Protein AF-A0AAD5S6P9-F1 (afdb_monomer_lite)

Structure (mmCIF, N/CA/C/O backbone):
data_AF-A0AAD5S6P9-F1
#
_entry.id   AF-A0AAD5S6P9-F1
#
loop_
_atom_site.group_PDB
_atom_site.id
_atom_site.type_symbol
_atom_site.label_atom_id
_atom_site.label_alt_id
_atom_site.label_comp_id
_atom_site.label_asym_id
_atom_site.label_entity_id
_atom_site.label_seq_id
_atom_site.pdbx_PDB_ins_code
_atom_site.Cartn_x
_atom_site.Cartn_y
_atom_site.Cartn_z
_atom_site.occupancy
_atom_site.B_iso_or_equiv
_atom_site.auth_seq_id
_atom_site.auth_comp_id
_atom_site.auth_asym_id
_atom_site.auth_atom_id
_atom_site.pdbx_PDB_model_num
ATOM 1 N N . THR A 1 1 ? 1.745 -17.287 21.849 1.00 34.69 1 THR A N 1
ATOM 2 C CA . THR A 1 1 ? 1.239 -17.938 20.624 1.00 34.69 1 THR A CA 1
ATOM 3 C C . THR A 1 1 ? -0.026 -17.222 20.197 1.00 34.69 1 THR A C 1
ATOM 5 O O . THR A 1 1 ? -1.126 -17.702 20.434 1.00 34.69 1 THR A O 1
ATOM 8 N N . GLY A 1 2 ? 0.121 -16.003 19.670 1.00 36.69 2 GLY A N 1
ATOM 9 C CA . GLY A 1 2 ? -0.997 -15.310 19.035 1.00 36.69 2 GLY A CA 1
ATOM 10 C C . GLY A 1 2 ? -1.176 -15.960 17.677 1.00 36.69 2 GLY A C 1
ATOM 11 O O . GLY A 1 2 ? -0.247 -15.919 16.883 1.00 36.69 2 GLY A O 1
ATOM 12 N N . GLY A 1 3 ? -2.284 -16.669 17.472 1.00 38.75 3 GLY A N 1
ATOM 13 C CA . GLY A 1 3 ? -2.601 -17.186 16.149 1.00 38.75 3 GLY A CA 1
ATOM 14 C C . GLY A 1 3 ? -2.713 -16.001 15.206 1.00 38.75 3 GLY A C 1
ATOM 15 O O . GLY A 1 3 ? -3.459 -15.069 15.508 1.00 38.75 3 GLY A O 1
ATOM 16 N N . ASP A 1 4 ? -1.945 -16.029 14.120 1.00 49.50 4 ASP A N 1
ATOM 17 C CA . ASP A 1 4 ? -2.077 -15.086 13.021 1.00 49.50 4 ASP A CA 1
ATOM 18 C C . ASP A 1 4 ? -3.512 -15.180 12.513 1.00 49.50 4 ASP A C 1
ATOM 20 O O . ASP A 1 4 ? -3.886 -16.089 11.768 1.00 49.50 4 ASP A O 1
ATOM 24 N N . ILE A 1 5 ? -4.360 -14.267 12.984 1.00 54.09 5 ILE A N 1
ATOM 25 C CA . ILE A 1 5 ? -5.652 -14.021 12.368 1.00 54.09 5 ILE A CA 1
ATOM 26 C C . ILE A 1 5 ? -5.285 -13.432 11.013 1.00 54.09 5 ILE A C 1
ATOM 28 O O . ILE A 1 5 ? -5.048 -12.229 10.903 1.00 54.09 5 ILE A O 1
ATOM 32 N N . MET A 1 6 ? -5.152 -14.299 10.003 1.00 58.47 6 MET A N 1
ATOM 33 C CA . MET A 1 6 ? -5.001 -13.865 8.621 1.00 58.47 6 MET A CA 1
ATOM 34 C C . MET A 1 6 ? -6.097 -12.842 8.360 1.00 58.47 6 MET A C 1
ATOM 36 O O . MET A 1 6 ? -7.280 -13.122 8.574 1.00 58.47 6 MET A O 1
ATOM 40 N N . ASN A 1 7 ? -5.678 -11.645 7.955 1.00 71.25 7 ASN A N 1
ATOM 41 C CA . ASN A 1 7 ? -6.586 -10.557 7.646 1.00 71.25 7 ASN A CA 1
ATOM 42 C C . ASN A 1 7 ? -7.654 -11.084 6.669 1.00 71.25 7 ASN A C 1
ATOM 44 O O . ASN A 1 7 ? -7.321 -11.694 5.651 1.00 71.25 7 ASN A O 1
ATOM 48 N N . LEU A 1 8 ? -8.936 -10.887 6.994 1.00 76.69 8 LEU A N 1
ATOM 49 C CA . LEU A 1 8 ? -10.066 -11.392 6.209 1.00 76.69 8 LEU A CA 1
ATOM 50 C C . LEU A 1 8 ? -9.977 -10.962 4.735 1.00 76.69 8 LEU A C 1
ATOM 52 O O . LEU A 1 8 ? -10.373 -11.719 3.851 1.00 76.69 8 LEU A O 1
ATOM 56 N N . GLN A 1 9 ? -9.406 -9.783 4.472 1.00 79.06 9 GLN A N 1
ATOM 57 C CA . GLN A 1 9 ? -9.125 -9.283 3.124 1.00 79.06 9 GLN A CA 1
ATOM 58 C C . GLN A 1 9 ? -8.153 -10.191 2.365 1.00 79.06 9 GLN A C 1
ATOM 60 O O . GLN A 1 9 ? -8.412 -10.554 1.223 1.00 79.06 9 GLN A O 1
ATOM 65 N N . GLU A 1 10 ? -7.068 -10.618 3.006 1.00 80.81 10 GLU A N 1
ATOM 66 C CA . GLU A 1 10 ? -6.058 -11.482 2.392 1.00 80.81 10 GLU A CA 1
ATOM 67 C C . GLU A 1 10 ? -6.615 -12.893 2.144 1.00 80.81 10 GLU A C 1
ATOM 69 O O . GLU A 1 10 ? -6.374 -13.492 1.096 1.00 80.81 10 GLU A O 1
ATOM 74 N N . VAL A 1 11 ? -7.452 -13.400 3.055 1.00 83.06 11 VAL A N 1
ATOM 75 C CA . VAL A 1 11 ? -8.177 -14.666 2.850 1.00 83.06 11 VAL A CA 1
ATOM 76 C C . VAL A 1 11 ? -9.149 -14.554 1.673 1.00 83.06 11 VAL A C 1
ATOM 78 O O . VAL A 1 11 ? -9.154 -15.414 0.791 1.00 83.06 11 VAL A O 1
ATOM 81 N N . ARG A 1 12 ? -9.950 -13.480 1.624 1.00 83.62 12 ARG A N 1
ATOM 82 C CA . ARG A 1 12 ? -10.876 -13.198 0.517 1.00 83.62 12 ARG A CA 1
ATOM 83 C C . ARG A 1 12 ? -10.126 -13.151 -0.809 1.00 83.62 12 ARG A C 1
ATOM 85 O O . ARG A 1 12 ? -10.548 -13.796 -1.764 1.00 83.62 12 ARG A O 1
ATOM 92 N N . LYS A 1 13 ? -9.015 -12.422 -0.850 1.00 86.06 13 LYS A N 1
ATOM 93 C CA . LYS A 1 13 ? -8.181 -12.243 -2.036 1.00 86.06 13 LYS A CA 1
ATOM 94 C C . LYS A 1 13 ? -7.602 -13.563 -2.542 1.00 86.06 13 LYS A C 1
ATOM 96 O O . LYS A 1 13 ? -7.672 -13.821 -3.736 1.00 86.06 13 LYS A O 1
ATOM 101 N N . ARG A 1 14 ? -7.133 -14.444 -1.655 1.00 84.06 14 ARG A N 1
ATOM 102 C CA . ARG A 1 14 ? -6.620 -15.770 -2.049 1.00 84.06 14 ARG A CA 1
ATOM 103 C C . ARG A 1 14 ? -7.702 -16.720 -2.558 1.00 84.06 14 ARG A C 1
ATOM 105 O O . ARG A 1 14 ? -7.438 -17.518 -3.447 1.00 84.06 14 ARG A O 1
ATOM 112 N N . ILE A 1 15 ? -8.910 -16.664 -1.993 1.00 85.38 15 ILE A N 1
ATOM 113 C CA . ILE A 1 15 ? -9.994 -17.596 -2.353 1.00 85.38 15 ILE A CA 1
ATOM 114 C C . ILE A 1 15 ? -10.766 -17.119 -3.589 1.00 85.38 15 ILE A C 1
ATOM 116 O O . ILE A 1 15 ? -11.123 -17.926 -4.445 1.00 85.38 15 ILE A O 1
ATOM 120 N N . LEU A 1 16 ? -11.066 -15.822 -3.671 1.00 87.31 16 LEU A N 1
ATOM 121 C CA . LEU A 1 16 ? -11.962 -15.246 -4.683 1.00 87.31 16 LEU A CA 1
ATOM 122 C C . LEU A 1 16 ? -11.232 -14.389 -5.729 1.00 87.31 16 LEU A C 1
ATOM 124 O O . LEU A 1 16 ? -11.822 -14.031 -6.756 1.00 87.31 16 LEU A O 1
ATOM 128 N N . GLY A 1 17 ? -9.966 -14.053 -5.479 1.00 89.94 17 GLY A N 1
ATOM 129 C CA . GLY A 1 17 ? -9.230 -13.065 -6.256 1.00 89.94 17 GLY A CA 1
ATOM 130 C C . GLY A 1 17 ? -9.771 -11.648 -6.063 1.00 89.94 17 GLY A C 1
ATOM 131 O O . GLY A 1 17 ? -10.785 -11.411 -5.401 1.00 89.94 17 GLY A O 1
ATOM 132 N N . VAL A 1 18 ? -9.104 -10.695 -6.706 1.00 93.50 18 VAL A N 1
ATOM 133 C CA . VAL A 1 18 ? -9.624 -9.333 -6.900 1.00 93.50 18 VAL A CA 1
ATOM 134 C C . VAL A 1 18 ? -10.376 -9.273 -8.227 1.00 93.50 18 VAL A C 1
ATOM 136 O O . VAL A 1 18 ? -9.916 -9.842 -9.224 1.00 93.50 18 VAL A O 1
ATOM 139 N N . ALA A 1 19 ? -11.557 -8.657 -8.254 1.00 94.25 19 ALA A N 1
ATOM 140 C CA . ALA A 1 19 ? -12.365 -8.577 -9.467 1.00 94.25 19 ALA A CA 1
ATOM 141 C C . ALA A 1 19 ? -11.825 -7.522 -10.447 1.00 94.25 19 ALA A C 1
ATOM 143 O O . ALA A 1 19 ? -11.237 -6.521 -10.049 1.00 94.25 19 ALA A O 1
ATOM 144 N N . VAL A 1 20 ? -12.063 -7.726 -11.746 1.00 96.12 20 VAL A N 1
ATOM 145 C CA . VAL A 1 20 ? -11.811 -6.687 -12.759 1.00 96.12 20 VAL A CA 1
ATOM 146 C C . VAL A 1 20 ? -12.775 -5.517 -12.522 1.00 96.12 20 VAL A C 1
ATOM 148 O O . VAL A 1 20 ? -13.963 -5.738 -12.289 1.00 96.12 20 VAL A O 1
ATOM 151 N N . GLY A 1 21 ? -12.258 -4.292 -12.565 1.00 95.88 21 GLY A N 1
ATOM 152 C CA . GLY A 1 21 ? -12.936 -3.047 -12.200 1.00 95.88 21 GLY A CA 1
ATOM 153 C C . GLY A 1 21 ? -12.859 -2.700 -10.707 1.00 95.88 21 GLY A C 1
ATOM 154 O O . GLY A 1 21 ? -13.336 -1.642 -10.296 1.00 95.88 21 GLY A O 1
ATOM 155 N N . GLU A 1 22 ? -12.289 -3.570 -9.866 1.00 94.50 22 GLU A N 1
ATOM 156 C CA . GLU A 1 22 ? -12.142 -3.297 -8.434 1.00 94.50 22 GLU A CA 1
ATOM 157 C C . GLU A 1 22 ? -10.985 -2.315 -8.191 1.00 94.50 22 GLU A C 1
ATOM 159 O O . GLU A 1 22 ? -9.902 -2.433 -8.773 1.00 94.50 22 GLU A O 1
ATOM 164 N N . LYS A 1 23 ? -11.230 -1.333 -7.317 1.00 93.88 23 LYS A N 1
ATOM 165 C CA . LYS A 1 23 ? -10.220 -0.365 -6.881 1.00 93.88 23 LYS A CA 1
ATOM 166 C C . LYS A 1 23 ? -9.355 -0.982 -5.791 1.00 93.88 23 LYS A C 1
ATOM 168 O O . LYS A 1 23 ? -9.875 -1.513 -4.810 1.00 93.88 23 LYS A O 1
ATOM 173 N N . VAL A 1 24 ? -8.047 -0.854 -5.943 1.00 94.88 24 VAL A N 1
ATOM 174 C CA . VAL A 1 24 ? -7.042 -1.408 -5.034 1.00 94.88 24 VAL A CA 1
ATOM 175 C C . VAL A 1 24 ? -5.918 -0.413 -4.786 1.00 94.88 24 VAL A C 1
ATOM 177 O O . VAL A 1 24 ? -5.829 0.625 -5.446 1.00 94.88 24 VAL A O 1
ATOM 180 N N . LEU A 1 25 ? -5.038 -0.755 -3.851 1.00 95.25 25 LEU A N 1
ATOM 181 C CA . LEU A 1 25 ? -3.691 -0.210 -3.817 1.00 95.25 25 LEU A CA 1
ATOM 182 C C . LEU A 1 25 ? -2.739 -1.205 -4.469 1.00 95.25 25 LEU A C 1
ATOM 184 O O . LEU A 1 25 ? -2.744 -2.380 -4.111 1.00 95.25 25 LEU A O 1
ATOM 188 N N . ALA A 1 26 ? -1.916 -0.740 -5.399 1.00 95.81 26 ALA A N 1
ATOM 189 C CA . ALA A 1 26 ? -0.883 -1.552 -6.028 1.00 95.81 26 ALA A CA 1
ATOM 190 C C . ALA A 1 26 ? 0.502 -0.973 -5.730 1.00 95.81 26 ALA A C 1
ATOM 192 O O . ALA A 1 26 ? 0.680 0.248 -5.712 1.00 95.81 26 ALA A O 1
ATOM 193 N N . LYS A 1 27 ? 1.476 -1.851 -5.481 1.00 95.62 27 LYS A N 1
ATOM 194 C CA . LYS A 1 27 ? 2.865 -1.463 -5.243 1.00 95.62 27 LYS A CA 1
ATOM 195 C C . LYS A 1 27 ? 3.514 -1.046 -6.554 1.00 95.62 27 LYS A C 1
ATOM 197 O O . LYS A 1 27 ? 3.505 -1.792 -7.533 1.00 95.62 27 LYS A O 1
ATOM 202 N N . TRP A 1 28 ? 4.114 0.133 -6.562 1.00 92.88 28 TRP A N 1
ATOM 203 C CA . TRP A 1 28 ? 4.860 0.624 -7.704 1.00 92.88 28 TRP A CA 1
ATOM 204 C C . TRP A 1 28 ? 6.245 -0.035 -7.763 1.00 92.88 28 TRP A C 1
ATOM 206 O O . TRP A 1 28 ? 6.965 -0.062 -6.758 1.00 92.88 28 TRP A O 1
ATOM 216 N N . PRO A 1 29 ? 6.663 -0.560 -8.928 1.00 89.38 29 PRO A N 1
ATOM 217 C CA . PRO A 1 29 ? 7.851 -1.407 -9.027 1.00 89.38 29 PRO A CA 1
ATOM 218 C C . PRO A 1 29 ? 9.168 -0.670 -8.745 1.00 89.38 29 PRO A C 1
ATOM 220 O O . PRO A 1 29 ? 10.146 -1.299 -8.346 1.00 89.38 29 PRO A O 1
ATOM 223 N N . VAL A 1 30 ? 9.211 0.651 -8.952 1.00 87.94 30 VAL A N 1
ATOM 224 C CA . VAL A 1 30 ? 10.457 1.436 -8.879 1.00 87.94 30 VAL A CA 1
ATOM 225 C C . VAL A 1 30 ? 10.814 1.852 -7.449 1.00 87.94 30 VAL A C 1
ATOM 227 O O . VAL A 1 30 ? 11.988 1.864 -7.090 1.00 87.94 30 VAL A O 1
ATOM 230 N N . ASN A 1 31 ? 9.824 2.208 -6.630 1.00 88.06 31 ASN A N 1
ATOM 231 C CA . ASN A 1 31 ? 10.037 2.810 -5.306 1.00 88.06 31 ASN A CA 1
ATOM 232 C C . ASN A 1 31 ? 9.378 2.026 -4.159 1.00 88.06 31 ASN A C 1
ATOM 234 O O . ASN A 1 31 ? 9.491 2.439 -3.008 1.00 88.06 31 ASN A O 1
ATOM 238 N N . ALA A 1 32 ? 8.699 0.914 -4.462 1.00 92.75 32 ALA A N 1
ATOM 239 C CA . ALA A 1 32 ? 7.946 0.109 -3.502 1.00 92.75 32 ALA A CA 1
ATOM 240 C C . ALA A 1 32 ? 6.843 0.880 -2.738 1.00 92.75 32 ALA A C 1
ATOM 242 O O . ALA A 1 32 ? 6.372 0.417 -1.702 1.00 92.75 32 ALA A O 1
ATOM 243 N N . VAL A 1 33 ? 6.401 2.034 -3.252 1.00 93.19 33 VAL A N 1
ATOM 244 C CA . VAL A 1 33 ? 5.292 2.826 -2.696 1.00 93.19 33 VAL A CA 1
ATOM 245 C C . VAL A 1 33 ? 3.968 2.304 -3.247 1.00 93.19 33 VAL A C 1
ATOM 247 O O . VAL A 1 33 ? 3.897 1.873 -4.397 1.00 93.19 33 VAL A O 1
ATOM 250 N N . TYR A 1 34 ? 2.908 2.343 -2.442 1.00 95.38 34 TYR A N 1
ATOM 251 C CA . TYR A 1 34 ? 1.572 1.954 -2.882 1.00 95.38 34 TYR A CA 1
ATOM 252 C C . TYR A 1 34 ? 0.810 3.148 -3.458 1.00 95.38 34 TYR A C 1
ATOM 254 O O . TYR A 1 34 ? 0.868 4.250 -2.917 1.00 95.38 34 TYR A O 1
ATOM 262 N N . TYR A 1 35 ? 0.061 2.914 -4.531 1.00 93.81 35 TYR A N 1
ATOM 263 C CA . TYR A 1 35 ? -0.767 3.925 -5.191 1.00 93.81 35 TYR A CA 1
ATOM 264 C C . TYR A 1 35 ? -2.134 3.353 -5.535 1.00 93.81 35 TYR A C 1
ATOM 266 O O . TYR A 1 35 ? -2.291 2.136 -5.679 1.00 93.81 35 TYR A O 1
ATOM 274 N N . ARG A 1 36 ? -3.126 4.231 -5.713 1.00 93.81 36 ARG A N 1
ATOM 275 C CA . ARG A 1 36 ? -4.450 3.808 -6.175 1.00 93.81 36 ARG A CA 1
ATOM 276 C C . ARG A 1 36 ? -4.367 3.262 -7.596 1.00 93.81 36 ARG A C 1
ATOM 278 O O . ARG A 1 36 ? -3.805 3.893 -8.494 1.00 93.81 36 ARG A O 1
ATOM 285 N N . ALA A 1 37 ? -4.992 2.112 -7.798 1.00 94.69 37 ALA A N 1
ATOM 286 C CA . ALA A 1 37 ? -5.094 1.478 -9.096 1.00 94.69 37 ALA A CA 1
ATOM 287 C C . ALA A 1 37 ? -6.451 0.788 -9.273 1.00 94.69 37 ALA A C 1
ATOM 289 O O . ALA A 1 37 ? -7.172 0.511 -8.311 1.00 94.69 37 ALA A O 1
ATOM 290 N N . GLU A 1 38 ? -6.789 0.504 -10.522 1.00 95.31 38 GLU A N 1
ATOM 291 C CA . GLU A 1 38 ? -7.939 -0.303 -10.912 1.00 95.31 38 GLU A CA 1
ATOM 292 C C . GLU A 1 38 ? -7.450 -1.597 -11.560 1.00 95.31 38 GLU A C 1
ATOM 294 O O . GLU A 1 38 ? -6.581 -1.577 -12.435 1.00 95.31 38 GLU A O 1
ATOM 299 N N . VAL A 1 39 ? -7.997 -2.737 -11.139 1.00 96.75 39 VAL A N 1
ATOM 300 C CA . VAL A 1 39 ? -7.692 -4.022 -11.776 1.00 96.75 39 VAL A CA 1
ATOM 301 C C . VAL A 1 39 ? -8.373 -4.076 -13.138 1.00 96.75 39 VAL A C 1
ATOM 303 O O . VAL A 1 39 ? -9.595 -4.073 -13.215 1.00 96.75 39 VAL A O 1
ATOM 306 N N . ILE A 1 40 ? -7.606 -4.191 -14.218 1.00 97.50 40 ILE A N 1
ATOM 307 C CA . ILE A 1 40 ? -8.149 -4.295 -15.582 1.00 97.50 40 ILE A CA 1
ATOM 308 C C . ILE A 1 40 ? -8.071 -5.716 -16.152 1.00 97.50 40 ILE A C 1
ATOM 310 O O . ILE A 1 40 ? -8.775 -6.049 -17.103 1.00 97.50 40 ILE A O 1
ATOM 314 N N . GLY A 1 41 ? -7.246 -6.574 -15.553 1.00 96.50 41 GLY A N 1
ATOM 315 C CA . GLY A 1 41 ? -7.072 -7.964 -15.957 1.00 96.50 41 GLY A CA 1
ATOM 316 C C . GLY A 1 41 ? -6.493 -8.807 -14.827 1.00 96.50 41 GLY A C 1
ATOM 317 O O . GLY A 1 41 ? -5.914 -8.284 -13.876 1.00 96.50 41 GLY A O 1
ATOM 318 N N . ARG A 1 42 ? -6.659 -10.129 -14.912 1.00 96.19 42 ARG A N 1
ATOM 319 C CA . ARG A 1 42 ? -6.099 -11.079 -13.940 1.00 96.19 42 ARG A CA 1
ATOM 320 C C . ARG A 1 42 ? -5.828 -12.435 -14.571 1.00 96.19 42 ARG A C 1
ATOM 322 O O . ARG A 1 42 ? -6.535 -12.840 -15.497 1.00 96.19 42 ARG A O 1
ATOM 329 N N . SER A 1 43 ? -4.829 -13.136 -14.050 1.00 94.25 43 SER A N 1
ATOM 330 C CA . SER A 1 43 ? -4.562 -14.528 -14.397 1.00 94.25 43 SER A CA 1
ATOM 331 C C . SER A 1 43 ? -5.642 -15.460 -13.831 1.00 94.25 43 SER A C 1
ATOM 333 O O . SER A 1 43 ? -6.372 -15.114 -12.900 1.00 94.25 43 SER A O 1
ATOM 335 N N . ALA A 1 44 ? -5.763 -16.658 -14.409 1.00 91.06 44 ALA A N 1
ATOM 336 C CA . ALA A 1 44 ? -6.760 -17.649 -13.993 1.00 91.06 44 ALA A CA 1
ATOM 337 C C . ALA A 1 44 ? -6.498 -18.227 -12.589 1.00 91.06 44 ALA A C 1
ATOM 339 O O . ALA A 1 44 ? -7.431 -18.680 -11.935 1.00 91.06 44 ALA A O 1
ATOM 340 N N . ASP A 1 45 ? -5.240 -18.207 -12.148 1.00 91.50 45 ASP A N 1
ATOM 341 C CA . ASP A 1 45 ? -4.775 -18.661 -10.833 1.00 91.50 45 ASP A CA 1
ATOM 342 C C . ASP A 1 45 ? -4.748 -17.545 -9.774 1.00 91.50 45 ASP A C 1
ATOM 344 O O . ASP A 1 45 ? -4.414 -17.813 -8.628 1.00 91.50 45 ASP A O 1
ATOM 348 N N . PHE A 1 46 ? -5.110 -16.309 -10.140 1.00 92.31 46 PHE A N 1
ATOM 349 C CA . PHE A 1 46 ? -5.115 -15.133 -9.259 1.00 92.31 46 PHE A CA 1
ATOM 350 C C . PHE A 1 46 ? -3.747 -14.727 -8.685 1.00 92.31 46 PHE A C 1
ATOM 352 O O . PHE A 1 46 ? -3.696 -13.906 -7.769 1.00 92.31 46 PHE A O 1
ATOM 359 N N . GLU A 1 47 ? -2.649 -15.233 -9.248 1.00 92.94 47 GLU A N 1
ATOM 360 C CA . GLU A 1 47 ? -1.281 -14.892 -8.833 1.00 92.94 47 GLU A CA 1
ATOM 361 C C . GLU A 1 47 ? -0.766 -13.597 -9.476 1.00 92.94 47 GLU A C 1
ATOM 363 O O . GLU A 1 47 ? 0.145 -12.948 -8.952 1.00 92.94 47 GLU A O 1
ATOM 368 N N . ARG A 1 48 ? -1.336 -13.195 -10.621 1.00 95.56 48 ARG A N 1
ATOM 369 C CA . ARG A 1 48 ? -0.927 -11.994 -11.359 1.00 95.56 48 ARG A CA 1
ATOM 370 C C . ARG A 1 48 ? -2.125 -11.165 -11.781 1.00 95.56 48 ARG A C 1
ATOM 372 O O . ARG A 1 48 ? -3.160 -11.684 -12.201 1.00 95.56 48 ARG A O 1
ATOM 379 N N . TYR A 1 49 ? -1.941 -9.858 -11.720 1.00 96.94 49 TYR A N 1
ATOM 380 C CA . TYR A 1 49 ? -2.960 -8.880 -12.049 1.00 96.94 49 TYR A CA 1
ATOM 381 C C . TYR A 1 49 ? -2.379 -7.841 -12.984 1.00 96.94 49 TYR A C 1
ATOM 383 O O . TYR A 1 49 ? -1.231 -7.438 -12.833 1.00 96.94 49 TYR A O 1
ATOM 391 N N . GLN A 1 50 ? -3.204 -7.389 -13.914 1.00 97.31 50 GLN A N 1
ATOM 392 C CA . GLN A 1 50 ? -2.916 -6.221 -14.715 1.00 97.31 50 GLN A CA 1
ATOM 393 C C . GLN A 1 50 ? -3.699 -5.056 -14.115 1.00 97.31 50 GLN A C 1
ATOM 395 O O . GLN A 1 50 ? -4.930 -5.109 -14.024 1.00 97.31 50 GLN A O 1
ATOM 400 N N . VAL A 1 51 ? -2.991 -4.021 -13.679 1.00 96.38 51 VAL A N 1
ATOM 401 C CA . VAL A 1 51 ? -3.571 -2.858 -13.008 1.00 96.38 51 VAL A CA 1
ATOM 402 C C . VAL A 1 51 ? -3.296 -1.591 -13.797 1.00 96.38 51 VAL A C 1
ATOM 404 O O . VAL A 1 51 ? -2.243 -1.441 -14.415 1.00 96.38 51 VAL A O 1
ATOM 407 N N . LYS A 1 52 ? -4.249 -0.666 -13.765 1.00 95.38 52 LYS A N 1
ATOM 408 C CA . LYS A 1 52 ? -4.082 0.688 -14.277 1.00 95.38 52 LYS A CA 1
ATOM 409 C C . LYS A 1 52 ? -4.009 1.648 -13.099 1.00 95.38 52 LYS A C 1
ATOM 411 O O . LYS A 1 52 ? -4.973 1.771 -12.344 1.00 95.38 52 LYS A O 1
ATOM 416 N N . PHE A 1 53 ? -2.866 2.297 -12.932 1.00 92.06 53 PHE A N 1
ATOM 417 C CA . PHE A 1 53 ? -2.697 3.341 -11.928 1.00 92.06 53 PHE A CA 1
ATOM 418 C C . PHE A 1 53 ? -3.442 4.605 -12.361 1.00 92.06 53 PHE A C 1
ATOM 420 O O . PHE A 1 53 ? -3.636 4.841 -13.550 1.00 92.06 53 PHE A O 1
ATOM 427 N N . VAL A 1 54 ? -3.878 5.422 -11.401 1.00 85.75 54 VAL A N 1
ATOM 428 C CA . VAL A 1 54 ? -4.602 6.675 -11.705 1.00 85.75 54 VAL A CA 1
ATOM 429 C C . VAL A 1 54 ? -3.745 7.637 -12.536 1.00 85.75 54 VAL A C 1
ATOM 431 O O . VAL A 1 54 ? -4.274 8.381 -13.357 1.00 85.75 54 VAL A O 1
ATOM 434 N N . THR A 1 55 ? -2.433 7.589 -12.329 1.00 78.69 55 THR A N 1
ATOM 435 C CA . THR A 1 55 ? -1.453 8.530 -12.876 1.00 78.69 55 THR A CA 1
ATOM 436 C C . THR A 1 55 ? -0.931 8.129 -14.252 1.00 78.69 55 THR A C 1
ATOM 438 O O . THR A 1 55 ? -0.402 8.959 -14.982 1.00 78.69 55 THR A O 1
ATOM 441 N N . GLU A 1 56 ? -1.104 6.861 -14.623 1.00 79.94 56 GLU A N 1
ATOM 442 C CA . GLU A 1 56 ? -0.406 6.242 -15.743 1.00 79.94 56 GLU A CA 1
ATOM 443 C C . GLU A 1 56 ? -1.386 5.684 -16.766 1.00 79.94 56 GLU A C 1
ATOM 445 O O . GLU A 1 56 ? -2.386 5.029 -16.450 1.00 79.94 56 GLU A O 1
ATOM 450 N N . GLU A 1 57 ? -1.096 5.943 -18.038 1.00 81.00 57 GLU A N 1
ATOM 451 C CA . GLU A 1 57 ? -1.950 5.472 -19.125 1.00 81.00 57 GLU A CA 1
ATOM 452 C C . GLU A 1 57 ? -1.758 3.978 -19.382 1.00 81.00 57 GLU A C 1
ATOM 454 O O . GLU A 1 57 ? -2.728 3.267 -19.674 1.00 81.00 57 GLU A O 1
ATOM 459 N N . ALA A 1 58 ? -0.512 3.510 -19.269 1.00 91.06 58 ALA A N 1
ATOM 460 C CA . ALA A 1 58 ? -0.143 2.139 -19.560 1.00 91.06 58 ALA A CA 1
ATOM 461 C C . ALA A 1 58 ? -0.421 1.231 -18.353 1.00 91.06 58 ALA A C 1
ATOM 463 O O . ALA A 1 58 ? -0.010 1.533 -17.231 1.00 91.06 58 ALA A O 1
ATOM 464 N N . PRO A 1 59 ? -1.090 0.090 -18.562 1.00 93.75 59 PRO A N 1
ATOM 465 C CA . PRO A 1 59 ? -1.274 -0.865 -17.492 1.00 93.75 59 PRO A CA 1
ATOM 466 C C . PRO A 1 59 ? 0.020 -1.608 -17.162 1.00 93.75 59 PRO A C 1
ATOM 468 O O . PRO A 1 59 ? 0.852 -1.865 -18.033 1.00 93.75 59 PRO A O 1
ATOM 471 N N . LEU A 1 60 ? 0.140 -2.013 -15.902 1.00 95.50 60 LEU A N 1
ATOM 472 C CA . LEU A 1 60 ? 1.285 -2.742 -15.374 1.00 95.50 60 LEU A CA 1
ATOM 473 C C . LEU A 1 60 ? 0.858 -4.097 -14.825 1.00 95.50 60 LEU A C 1
ATOM 475 O O . LEU A 1 60 ? -0.199 -4.233 -14.208 1.00 95.50 60 LEU A O 1
ATOM 479 N N . ASP A 1 61 ? 1.720 -5.089 -15.022 1.00 96.19 61 ASP A N 1
ATOM 480 C CA . ASP A 1 61 ? 1.560 -6.404 -14.417 1.00 96.19 61 ASP A CA 1
ATOM 481 C C . ASP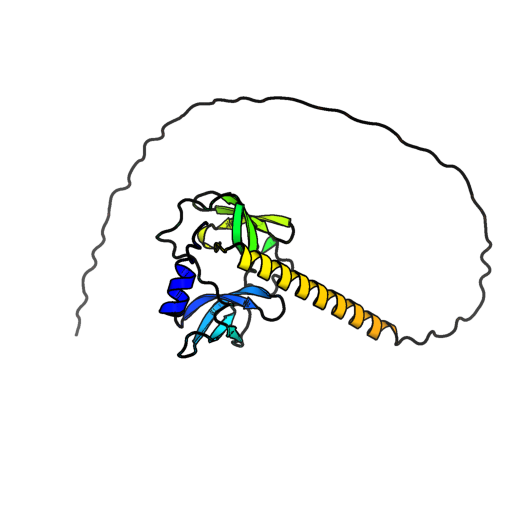 A 1 61 ? 2.181 -6.407 -13.019 1.00 96.19 61 ASP A C 1
ATOM 483 O O . ASP A 1 61 ? 3.381 -6.182 -12.853 1.00 96.19 61 ASP A O 1
ATOM 487 N N . VAL A 1 62 ? 1.367 -6.712 -12.015 1.00 96.12 62 VAL A N 1
ATOM 488 C CA . VAL A 1 62 ? 1.762 -6.791 -10.607 1.00 96.12 62 VAL A CA 1
ATOM 489 C C . VAL A 1 62 ? 1.426 -8.164 -10.034 1.00 96.12 62 VAL A C 1
ATOM 491 O O . VAL A 1 62 ? 0.548 -8.882 -10.528 1.00 96.12 62 VAL A O 1
ATOM 494 N N . SER A 1 63 ? 2.164 -8.566 -9.002 1.00 95.31 63 SER A N 1
ATOM 495 C CA . SER A 1 63 ? 1.907 -9.831 -8.319 1.00 95.31 63 SER A CA 1
ATOM 496 C C . SER A 1 63 ? 0.715 -9.711 -7.374 1.00 95.31 63 SER A C 1
ATOM 498 O O . SER A 1 63 ? 0.364 -8.622 -6.917 1.00 95.31 63 SER A O 1
ATOM 500 N N . HIS A 1 64 ? 0.125 -10.850 -7.019 1.00 93.19 64 HIS A N 1
ATOM 501 C CA . HIS A 1 64 ? -0.842 -10.929 -5.933 1.00 93.19 64 HIS A CA 1
ATOM 502 C C . HIS A 1 64 ? -0.310 -10.263 -4.656 1.00 93.19 64 HIS A C 1
ATOM 504 O O . HIS A 1 64 ? -1.036 -9.501 -4.029 1.00 93.19 64 HIS A O 1
ATOM 510 N N . ALA A 1 65 ? 0.947 -10.498 -4.268 1.00 92.50 65 ALA A N 1
ATOM 511 C CA . ALA A 1 65 ? 1.524 -9.941 -3.040 1.00 92.50 65 ALA A CA 1
ATOM 512 C C . ALA A 1 65 ? 1.620 -8.402 -3.043 1.00 92.50 65 ALA A C 1
ATOM 514 O O . ALA A 1 65 ? 1.619 -7.791 -1.980 1.00 92.50 65 ALA A O 1
ATOM 515 N N . ASP A 1 66 ? 1.640 -7.787 -4.225 1.00 95.56 66 ASP A N 1
ATOM 516 C CA . ASP A 1 66 ? 1.797 -6.344 -4.415 1.00 95.56 66 ASP A CA 1
ATOM 517 C C . ASP A 1 66 ? 0.458 -5.596 -4.531 1.00 95.56 66 ASP A C 1
ATOM 519 O O . ASP A 1 66 ? 0.437 -4.414 -4.874 1.00 95.56 66 ASP A O 1
ATOM 523 N N . ILE A 1 67 ? -0.666 -6.266 -4.261 1.00 94.88 67 ILE A N 1
ATOM 524 C CA . ILE A 1 67 ? -2.004 -5.665 -4.249 1.00 94.88 67 ILE A CA 1
ATOM 525 C C . ILE A 1 67 ? -2.587 -5.687 -2.839 1.00 94.88 67 ILE A C 1
ATOM 527 O O . ILE A 1 67 ? -2.668 -6.740 -2.209 1.00 94.88 67 ILE A O 1
ATOM 531 N N . LEU A 1 68 ? -3.098 -4.549 -2.378 1.00 94.06 68 LEU A N 1
ATOM 532 C CA . LEU A 1 68 ? -3.868 -4.431 -1.143 1.00 94.06 68 LEU A CA 1
ATOM 533 C C . LEU A 1 68 ? -5.301 -3.993 -1.457 1.00 94.06 68 LEU A C 1
ATOM 535 O O . LEU A 1 68 ? -5.545 -3.134 -2.304 1.00 94.06 68 LEU A O 1
ATOM 539 N N . MET A 1 69 ? -6.259 -4.596 -0.759 1.00 91.69 69 MET A N 1
ATOM 540 C CA . MET A 1 69 ? -7.680 -4.287 -0.902 1.00 91.69 69 MET A CA 1
ATOM 541 C C . MET A 1 69 ? -8.107 -3.279 0.163 1.00 91.69 69 MET A C 1
ATOM 543 O O . MET A 1 69 ? -7.709 -3.397 1.322 1.00 91.69 69 MET A O 1
ATOM 547 N N . PHE A 1 70 ? -8.948 -2.315 -0.213 1.00 87.00 70 PHE A N 1
ATOM 548 C CA . PHE A 1 70 ? -9.519 -1.378 0.752 1.00 87.00 70 PHE A CA 1
ATOM 549 C C . PHE A 1 70 ? -10.442 -2.097 1.754 1.00 87.00 70 PHE A C 1
ATOM 551 O O . PHE A 1 70 ? -11.148 -3.045 1.378 1.00 87.00 70 PHE A O 1
ATOM 558 N N . PRO A 1 71 ? -10.481 -1.647 3.022 1.00 80.25 71 PRO A N 1
ATOM 559 C CA . PRO A 1 71 ? -11.417 -2.177 4.001 1.00 80.25 71 PRO A CA 1
ATOM 560 C C . PRO A 1 71 ? -12.856 -1.938 3.526 1.00 80.25 71 PRO A C 1
ATOM 562 O O . PRO A 1 71 ? -13.213 -0.850 3.073 1.00 80.25 71 PRO A O 1
ATOM 565 N N . GLN A 1 72 ? -13.704 -2.967 3.602 1.00 71.56 72 GLN A N 1
ATOM 566 C CA . GLN A 1 72 ? -15.125 -2.799 3.307 1.00 71.56 72 GLN A CA 1
ATOM 567 C C . GLN A 1 72 ? -15.771 -2.072 4.491 1.00 71.56 72 GLN A C 1
ATOM 569 O O . GLN A 1 72 ? -15.785 -2.592 5.605 1.00 71.56 72 GLN A O 1
ATOM 574 N N . LEU A 1 73 ? -16.284 -0.863 4.236 1.00 60.47 73 LEU A N 1
ATOM 575 C CA . LEU A 1 73 ? -16.720 0.111 5.247 1.00 60.47 73 LEU A CA 1
ATOM 576 C C . LEU A 1 73 ? -17.753 -0.404 6.271 1.00 60.47 73 LEU A C 1
ATOM 578 O O . LEU A 1 73 ? -17.969 0.234 7.297 1.00 60.47 73 LEU A O 1
ATOM 582 N N . GLU A 1 74 ? -18.416 -1.528 6.012 1.00 58.44 74 GLU A N 1
ATOM 583 C CA . GLU A 1 74 ? -19.606 -1.940 6.758 1.00 58.44 74 GLU A CA 1
ATOM 584 C C . GLU A 1 74 ? -19.322 -2.750 8.036 1.00 58.44 74 GLU A C 1
ATOM 586 O O . GLU A 1 74 ? -20.256 -2.972 8.805 1.00 58.44 74 GLU A O 1
ATOM 591 N N . MET A 1 75 ? -18.077 -3.175 8.314 1.00 52.03 75 MET A N 1
ATOM 592 C CA . MET A 1 75 ? -17.821 -4.115 9.427 1.00 52.03 75 MET A CA 1
ATOM 593 C C . MET A 1 75 ? -16.717 -3.752 10.438 1.00 52.03 75 MET A C 1
ATOM 595 O O . MET A 1 75 ? -16.620 -4.444 11.450 1.00 52.03 75 MET A O 1
ATOM 599 N N . GLU A 1 76 ? -15.898 -2.709 10.236 1.00 56.66 76 GLU A N 1
ATOM 600 C CA . GLU A 1 76 ? -14.609 -2.610 10.964 1.00 56.66 76 GLU A CA 1
ATOM 601 C C . GLU A 1 76 ? -14.338 -1.329 11.774 1.00 56.66 76 GLU A C 1
ATOM 603 O O . GLU A 1 76 ? -13.316 -1.260 12.458 1.00 56.66 76 GLU A O 1
ATOM 608 N N . PHE A 1 77 ? -15.224 -0.328 11.801 1.00 60.50 77 PHE A N 1
ATOM 609 C CA . PHE A 1 77 ? -14.926 0.921 12.524 1.00 60.50 77 PHE A CA 1
ATOM 610 C C . PHE A 1 77 ? -15.275 0.865 14.016 1.00 60.50 77 PHE A C 1
ATOM 612 O O . PHE A 1 77 ? -16.018 1.694 14.531 1.00 60.50 77 PHE A O 1
ATOM 619 N N . SER A 1 78 ? -14.673 -0.070 14.752 1.00 68.12 78 SER A N 1
ATOM 620 C CA . SER A 1 78 ? -14.552 0.053 16.213 1.00 68.12 78 SER A CA 1
ATOM 621 C C . SER A 1 78 ? -13.424 1.018 16.633 1.00 68.12 78 SER A C 1
ATOM 623 O O . SER A 1 78 ? -12.957 0.955 17.766 1.00 68.12 78 SER A O 1
ATOM 625 N N . GLY A 1 79 ? -12.960 1.887 15.726 1.00 76.00 79 GLY A N 1
ATOM 626 C CA . GLY A 1 79 ? -11.708 2.632 15.860 1.00 76.00 79 GLY A CA 1
ATOM 627 C C . GLY A 1 79 ? -10.483 1.736 15.636 1.00 76.00 79 GLY A C 1
ATOM 628 O O . GLY A 1 79 ? -10.484 0.545 15.958 1.00 76.00 79 GLY A O 1
ATOM 629 N N . MET A 1 80 ? -9.418 2.296 15.056 1.00 88.38 80 MET A N 1
ATOM 630 C CA . MET A 1 80 ? -8.157 1.563 14.904 1.00 88.38 80 MET A CA 1
ATOM 631 C C . MET A 1 80 ? -7.425 1.447 16.242 1.00 88.38 80 MET A C 1
ATOM 633 O O . MET A 1 80 ? -7.345 2.437 16.967 1.00 88.38 80 MET A O 1
ATOM 637 N N . PRO A 1 81 ? -6.844 0.288 16.593 1.00 91.25 81 PRO A N 1
ATOM 638 C CA . PRO A 1 81 ? -6.095 0.186 17.834 1.00 91.25 81 PRO A CA 1
ATOM 639 C C . PRO A 1 81 ? -4.856 1.085 17.798 1.00 91.25 81 PRO A C 1
ATOM 641 O O . PRO A 1 81 ? -4.168 1.184 16.781 1.00 91.25 81 PRO A O 1
ATOM 644 N N . GLN A 1 82 ? -4.549 1.716 18.930 1.00 93.56 82 GLN A N 1
ATOM 645 C CA . GLN A 1 82 ? -3.304 2.460 19.082 1.00 93.56 82 GLN A CA 1
ATOM 646 C C . GLN A 1 82 ? -2.106 1.527 18.855 1.00 93.56 82 GLN A C 1
ATOM 648 O O . GLN A 1 82 ? -2.136 0.355 19.236 1.00 93.56 82 GLN A O 1
ATOM 653 N N . ASN A 1 83 ? -1.049 2.052 18.241 1.00 95.38 83 ASN A N 1
ATOM 654 C CA . ASN A 1 83 ? 0.151 1.335 17.812 1.00 95.38 83 ASN A CA 1
ATOM 655 C C . ASN A 1 83 ? -0.069 0.296 16.703 1.00 95.38 83 ASN A C 1
ATOM 657 O O . ASN A 1 83 ? 0.873 -0.431 16.379 1.00 95.38 83 ASN A O 1
ATOM 661 N N . ALA A 1 84 ? -1.264 0.220 16.104 1.00 94.06 84 ALA A N 1
ATOM 662 C CA . ALA A 1 84 ? -1.485 -0.606 14.925 1.00 94.06 84 ALA A CA 1
ATOM 663 C C . ALA A 1 84 ? -0.572 -0.167 13.776 1.00 94.06 84 ALA A C 1
ATOM 665 O O . ALA A 1 84 ? -0.364 1.026 13.555 1.00 94.06 84 ALA A O 1
ATOM 666 N N . LEU A 1 85 ? -0.056 -1.148 13.043 1.00 95.44 85 LEU A N 1
ATOM 667 C CA . LEU A 1 85 ? 0.715 -0.927 11.829 1.00 95.44 85 LEU A CA 1
ATOM 668 C C . LEU A 1 85 ? -0.242 -0.863 10.645 1.00 95.44 85 LEU A C 1
ATOM 670 O O . LEU A 1 85 ? -1.139 -1.705 10.504 1.00 95.44 85 LEU A O 1
ATOM 674 N N . VAL A 1 86 ? -0.076 0.165 9.824 1.00 95.50 86 VAL A N 1
ATOM 675 C CA . VAL A 1 86 ? -0.991 0.474 8.729 1.00 95.50 86 VAL A CA 1
ATOM 676 C C . VAL A 1 86 ? -0.237 0.893 7.479 1.00 95.50 86 VAL A C 1
ATOM 678 O O . VAL A 1 86 ? 0.893 1.371 7.544 1.00 95.50 86 VAL A O 1
ATOM 681 N N . ILE A 1 87 ? -0.903 0.742 6.342 1.00 96.44 87 ILE A N 1
ATOM 682 C CA . ILE A 1 87 ? -0.611 1.463 5.110 1.00 96.44 87 ILE A CA 1
ATOM 683 C C . ILE A 1 87 ? -1.682 2.546 4.980 1.00 96.44 87 ILE A C 1
ATOM 685 O O . ILE A 1 87 ? -2.869 2.220 4.914 1.00 96.44 87 ILE A O 1
ATOM 689 N N . GLY A 1 88 ? -1.283 3.816 5.005 1.00 95.38 88 GLY A N 1
ATOM 690 C CA . GLY A 1 88 ? -2.203 4.958 5.002 1.00 95.38 88 GLY A CA 1
ATOM 691 C C . GLY A 1 88 ? -1.859 5.985 3.922 1.00 95.38 88 GLY A C 1
ATOM 692 O O . GLY A 1 88 ? -0.711 6.012 3.472 1.00 95.38 88 GLY A O 1
ATOM 693 N N . PRO A 1 89 ? -2.828 6.812 3.496 1.00 95.12 89 PRO A N 1
ATOM 694 C CA . PRO A 1 89 ? -2.593 7.843 2.492 1.00 95.12 89 PRO A CA 1
ATOM 695 C C . PRO A 1 89 ? -1.708 8.953 3.066 1.00 95.12 89 PRO A C 1
ATOM 697 O O . PRO A 1 89 ? -1.975 9.464 4.150 1.00 95.12 89 PRO A O 1
ATOM 700 N N . LEU A 1 90 ? -0.670 9.351 2.339 1.00 93.25 90 LEU A N 1
ATOM 701 C CA . LEU A 1 90 ? 0.049 10.586 2.614 1.00 93.25 90 LEU A CA 1
ATOM 702 C C . LEU A 1 90 ? -0.778 11.747 2.033 1.00 93.25 90 LEU A C 1
ATOM 704 O O . LEU A 1 90 ? -1.082 11.704 0.840 1.00 93.25 90 LEU A O 1
ATOM 708 N N . PRO A 1 91 ? -1.159 12.753 2.839 1.00 89.56 91 PRO A N 1
ATOM 709 C CA . PRO A 1 91 ? -1.886 13.920 2.352 1.00 89.56 91 PRO A CA 1
ATOM 710 C C . PRO A 1 91 ? -1.151 14.642 1.218 1.00 89.56 91 PRO A C 1
ATOM 712 O O . PRO A 1 91 ? 0.075 14.765 1.250 1.00 89.56 91 PRO A O 1
ATOM 715 N N . ASP A 1 92 ? -1.908 15.141 0.238 1.00 85.38 92 ASP A N 1
ATOM 716 C CA . ASP A 1 92 ? -1.363 15.774 -0.971 1.00 85.38 92 ASP A CA 1
ATOM 717 C C . ASP A 1 92 ? -0.507 17.015 -0.658 1.00 85.38 92 ASP A C 1
ATOM 719 O O . ASP A 1 92 ? 0.443 17.316 -1.369 1.00 85.38 92 ASP A O 1
ATOM 723 N N . ASP A 1 93 ? -0.794 17.733 0.429 1.00 83.56 93 ASP A N 1
ATOM 724 C CA . ASP A 1 93 ? -0.008 18.888 0.878 1.00 83.56 93 ASP A CA 1
ATOM 725 C C . ASP A 1 93 ? 1.382 18.514 1.417 1.00 83.56 93 ASP A C 1
ATOM 727 O O . ASP A 1 93 ? 2.264 19.370 1.502 1.00 83.56 93 ASP A O 1
ATOM 731 N N . LEU A 1 94 ? 1.585 17.241 1.760 1.00 82.06 94 LEU A N 1
ATOM 732 C CA . LEU A 1 94 ? 2.835 16.695 2.292 1.00 82.06 94 LEU A CA 1
ATOM 733 C C . LEU A 1 94 ? 3.575 15.821 1.275 1.00 82.06 94 LEU A C 1
ATOM 735 O O . LEU A 1 94 ? 4.694 15.377 1.542 1.00 82.06 94 LEU A O 1
ATOM 739 N N . ASP A 1 95 ? 2.973 15.562 0.116 1.00 79.44 95 ASP A N 1
ATOM 740 C CA . ASP A 1 95 ? 3.634 14.866 -0.975 1.00 79.44 95 ASP A CA 1
ATOM 741 C C . ASP A 1 95 ? 4.366 15.881 -1.866 1.00 79.44 95 ASP A C 1
ATOM 743 O O . ASP A 1 95 ? 3.802 16.542 -2.725 1.00 79.44 95 ASP A O 1
ATOM 747 N N . GLU A 1 96 ? 5.679 16.007 -1.690 1.00 67.25 96 GLU A N 1
ATOM 748 C CA . GLU A 1 96 ? 6.499 16.947 -2.471 1.00 67.25 96 GLU A CA 1
ATOM 749 C C . GLU A 1 96 ? 6.526 16.645 -3.989 1.00 67.25 96 GLU A C 1
ATOM 751 O O . GLU A 1 96 ? 7.064 17.436 -4.762 1.00 67.25 96 GLU A O 1
ATOM 756 N N . TYR A 1 97 ? 5.940 15.522 -4.431 1.00 60.78 97 TYR A N 1
ATOM 757 C CA . TYR A 1 97 ? 5.923 15.067 -5.824 1.00 60.78 97 TYR A CA 1
ATOM 758 C C . TYR A 1 97 ? 4.496 14.906 -6.394 1.00 60.78 97 TYR A C 1
ATOM 760 O O . TYR A 1 97 ? 4.280 14.028 -7.232 1.00 60.78 97 TYR A O 1
ATOM 768 N N . VAL A 1 98 ? 3.518 15.733 -5.983 1.00 58.19 98 VAL A N 1
ATOM 769 C CA . VAL A 1 98 ? 2.119 15.724 -6.507 1.00 58.19 98 VAL A CA 1
ATOM 770 C C . VAL A 1 98 ? 2.014 16.199 -7.967 1.00 58.19 98 VAL A C 1
ATOM 772 O O . VAL A 1 98 ? 1.056 16.863 -8.351 1.00 58.19 98 VAL A O 1
ATOM 775 N N . GLU A 1 99 ? 2.966 15.880 -8.841 1.00 52.56 99 GLU A N 1
ATOM 776 C CA . GLU A 1 99 ? 2.751 16.114 -10.276 1.00 52.56 99 GLU A CA 1
ATOM 777 C C . GLU A 1 99 ? 1.713 15.137 -10.860 1.00 52.56 99 GLU A C 1
ATOM 779 O O . GLU A 1 99 ? 1.153 15.403 -11.920 1.00 52.56 99 GLU A O 1
ATOM 784 N N . GLU A 1 100 ? 1.377 14.052 -10.150 1.00 54.53 100 GLU A N 1
ATOM 785 C CA . GLU A 1 100 ? 0.674 12.921 -10.761 1.00 54.53 100 GLU A CA 1
ATOM 786 C C . GLU A 1 100 ? -0.660 12.497 -10.113 1.00 54.53 100 GLU A C 1
ATOM 788 O O . GLU A 1 100 ? -1.325 11.620 -10.643 1.00 54.53 100 GLU A O 1
ATOM 793 N N . GLY A 1 101 ? -1.142 13.119 -9.029 1.00 54.50 101 GLY A N 1
ATOM 794 C CA . GLY A 1 101 ? -2.550 12.967 -8.589 1.00 54.50 101 GLY A CA 1
ATOM 795 C C . GLY A 1 101 ? -3.008 11.558 -8.152 1.00 54.50 101 GLY A C 1
ATOM 796 O O . GLY A 1 101 ? -4.208 11.302 -8.047 1.00 54.50 101 GLY A O 1
ATOM 797 N N . GLY A 1 102 ? -2.077 10.632 -7.897 1.00 64.81 102 GLY A N 1
ATOM 798 C CA . GLY A 1 102 ? -2.377 9.236 -7.547 1.00 64.81 102 GLY A CA 1
ATOM 799 C C . GLY A 1 102 ? -2.548 8.937 -6.057 1.00 64.81 102 GLY A C 1
ATOM 800 O O . GLY A 1 102 ? -3.023 7.846 -5.732 1.00 64.81 102 GLY A O 1
ATOM 801 N N . GLY A 1 103 ? -2.171 9.878 -5.181 1.00 85.69 103 GLY A N 1
ATOM 802 C CA . GLY A 1 103 ? -2.134 9.736 -3.720 1.00 85.69 103 GLY A CA 1
ATOM 803 C C . GLY A 1 103 ? -1.196 8.614 -3.261 1.00 85.69 103 GLY A C 1
ATOM 804 O O . GLY A 1 103 ? -1.492 7.432 -3.448 1.00 85.69 103 GLY A O 1
ATOM 805 N N . LYS A 1 104 ? -0.056 8.955 -2.652 1.00 92.12 104 LYS A N 1
ATOM 806 C CA . LYS A 1 104 ? 0.879 7.950 -2.119 1.00 92.12 104 LYS A CA 1
ATOM 807 C C . LYS A 1 104 ? 0.308 7.284 -0.879 1.00 92.12 104 LYS A C 1
ATOM 809 O O . LYS A 1 104 ? -0.260 7.946 -0.021 1.00 92.12 104 LYS A O 1
ATOM 814 N N . PHE A 1 105 ? 0.541 5.987 -0.746 1.00 95.25 105 PHE A N 1
ATOM 815 C CA . PHE A 1 105 ? 0.243 5.233 0.462 1.00 95.25 105 PHE A CA 1
ATOM 816 C C . PHE A 1 105 ? 1.536 4.693 1.060 1.00 95.25 105 PHE A C 1
ATOM 818 O O . PHE A 1 105 ? 2.316 4.014 0.386 1.00 95.25 105 PHE A O 1
ATOM 825 N N . LEU A 1 106 ? 1.761 5.013 2.333 1.00 96.00 106 LEU A N 1
ATOM 826 C CA . LEU A 1 106 ? 3.010 4.746 3.036 1.00 96.00 106 LEU A CA 1
ATOM 827 C C . LEU A 1 106 ? 2.782 3.899 4.292 1.00 96.00 106 LEU A C 1
ATOM 829 O O . LEU A 1 106 ? 1.718 3.990 4.914 1.00 96.00 106 LEU A O 1
ATOM 833 N N . PRO A 1 107 ? 3.784 3.097 4.694 1.00 97.12 107 PRO A N 1
ATOM 834 C CA . PRO A 1 107 ? 3.763 2.422 5.979 1.00 97.12 107 PRO A CA 1
ATOM 835 C C . PRO A 1 107 ? 3.848 3.427 7.126 1.00 97.12 107 PRO A C 1
ATOM 837 O O . PRO A 1 107 ? 4.625 4.389 7.093 1.00 97.12 107 PRO A O 1
ATOM 840 N N . GLY A 1 108 ? 3.048 3.181 8.156 1.00 97.19 108 GLY A N 1
ATOM 841 C CA . GLY A 1 108 ? 3.005 4.001 9.350 1.00 97.19 108 GLY A CA 1
ATOM 842 C C . GLY A 1 108 ? 2.417 3.282 10.555 1.00 97.19 108 GLY A C 1
ATOM 843 O O . GLY A 1 108 ? 1.937 2.148 10.488 1.00 97.19 108 GLY A O 1
ATOM 844 N N . GLN A 1 109 ? 2.455 3.981 11.682 1.00 97.69 109 GLN A N 1
ATOM 845 C CA . GLN A 1 109 ? 1.949 3.518 12.961 1.00 97.69 109 GLN A CA 1
ATOM 846 C C . GLN A 1 109 ? 0.861 4.456 13.475 1.00 97.69 109 GLN A C 1
ATOM 848 O O . GLN A 1 109 ? 1.037 5.674 13.521 1.00 97.69 109 GLN A O 1
ATOM 853 N N . VAL A 1 110 ? -0.256 3.880 13.912 1.00 96.88 110 VAL A N 1
ATOM 854 C CA . VAL A 1 110 ? -1.357 4.622 14.530 1.00 96.88 110 VAL A CA 1
ATOM 855 C C . VAL A 1 110 ? -0.929 5.155 15.895 1.00 96.88 110 VAL A C 1
ATOM 857 O O . VAL A 1 110 ? -0.595 4.377 16.788 1.00 96.88 110 VAL A O 1
ATOM 860 N N . THR A 1 111 ? -0.977 6.469 16.089 1.00 97.25 111 THR A N 1
ATOM 861 C CA . THR A 1 111 ? -0.656 7.122 17.371 1.00 97.25 111 THR A CA 1
ATOM 862 C C . THR A 1 111 ? -1.907 7.507 18.154 1.00 97.25 111 THR A C 1
ATOM 864 O O . THR A 1 111 ? -1.903 7.441 19.384 1.00 97.25 111 THR A O 1
ATOM 867 N N . ALA A 1 112 ? -2.986 7.842 17.448 1.00 95.31 112 ALA A N 1
ATOM 868 C CA . ALA A 1 112 ? -4.314 8.110 17.986 1.00 95.31 112 ALA A CA 1
ATOM 869 C C . ALA A 1 112 ? -5.378 7.725 16.950 1.00 95.31 112 ALA A C 1
ATOM 871 O O . ALA A 1 112 ? -5.097 7.670 15.753 1.00 95.31 112 ALA A O 1
ATOM 872 N N . SER A 1 113 ? -6.600 7.441 17.392 1.00 94.06 113 SER A N 1
ATOM 873 C CA . SER A 1 113 ? -7.685 7.073 16.487 1.00 94.06 113 SER A CA 1
ATOM 874 C C . SER A 1 113 ? -9.044 7.511 17.010 1.00 94.06 113 SER A C 1
ATOM 876 O O . SER A 1 113 ? -9.303 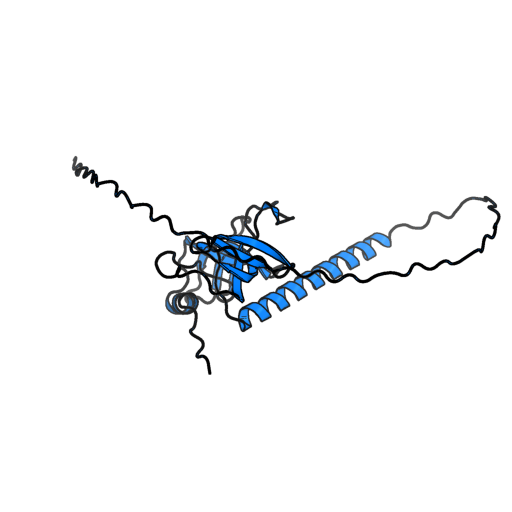7.567 18.212 1.00 94.06 113 SER A O 1
ATOM 878 N N . THR A 1 114 ? -9.920 7.797 16.060 1.00 90.75 114 THR A N 1
ATOM 879 C CA . THR A 1 114 ? -11.356 7.974 16.238 1.00 90.75 114 THR A CA 1
ATOM 880 C C . THR A 1 114 ? -12.081 7.008 15.292 1.00 90.75 114 THR A C 1
ATOM 882 O O . THR A 1 114 ? -11.460 6.132 14.682 1.00 90.75 114 THR A O 1
ATOM 885 N N . VAL A 1 115 ? -13.406 7.122 15.188 1.00 87.06 115 VAL A N 1
ATOM 886 C CA . VAL A 1 115 ? -14.200 6.313 14.248 1.00 87.06 115 VAL A CA 1
ATOM 887 C C . VAL A 1 115 ? -13.953 6.743 12.797 1.00 87.06 115 VAL A C 1
ATOM 889 O O . VAL A 1 115 ? -13.928 5.894 11.911 1.00 87.06 115 VAL A O 1
ATOM 892 N N . GLU A 1 116 ? -13.752 8.041 12.558 1.00 89.88 116 GLU A N 1
ATOM 893 C CA . GLU A 1 116 ? -13.666 8.624 11.210 1.00 89.88 116 GLU A CA 1
ATOM 894 C C . GLU A 1 116 ? -12.223 8.892 10.774 1.00 89.88 116 GLU A C 1
ATOM 896 O O . GLU A 1 116 ? -11.880 8.687 9.610 1.00 89.88 116 GLU A O 1
ATOM 901 N N . GLU A 1 117 ? -11.361 9.286 11.711 1.00 93.00 117 GLU A N 1
ATOM 902 C CA . GLU A 1 117 ? -9.978 9.682 11.447 1.00 93.00 117 GLU A CA 1
ATOM 903 C C . GLU A 1 117 ? -8.983 8.934 12.329 1.00 93.00 117 GLU A C 1
ATOM 905 O O . GLU A 1 117 ? -9.268 8.570 13.474 1.00 93.00 117 GLU A O 1
ATOM 910 N N . VAL A 1 118 ? -7.779 8.748 11.800 1.00 94.50 118 VAL A N 1
ATOM 911 C CA . VAL A 1 118 ? -6.653 8.115 12.478 1.00 94.50 118 VAL A CA 1
ATOM 912 C C . VAL A 1 118 ? -5.441 9.021 12.347 1.00 94.50 118 VAL A C 1
ATOM 914 O O . VAL A 1 118 ? -5.107 9.459 11.252 1.00 94.50 118 VAL A O 1
ATOM 917 N N . THR A 1 119 ? -4.755 9.285 13.453 1.00 96.75 119 THR A N 1
ATOM 918 C CA . THR A 1 119 ? -3.451 9.944 13.420 1.00 96.75 119 THR A CA 1
ATOM 919 C C . THR A 1 119 ? -2.389 8.884 13.167 1.00 96.75 119 THR A C 1
ATOM 921 O O . THR A 1 119 ? -2.205 7.968 13.976 1.00 96.75 119 THR A O 1
ATOM 924 N N . VAL A 1 120 ? -1.686 9.000 12.045 1.00 97.44 120 VAL A N 1
ATOM 925 C CA . VAL A 1 120 ? -0.649 8.055 11.620 1.00 97.44 120 VAL A CA 1
ATOM 926 C C . VAL A 1 120 ? 0.698 8.761 11.619 1.00 97.44 120 VAL A C 1
ATOM 928 O O 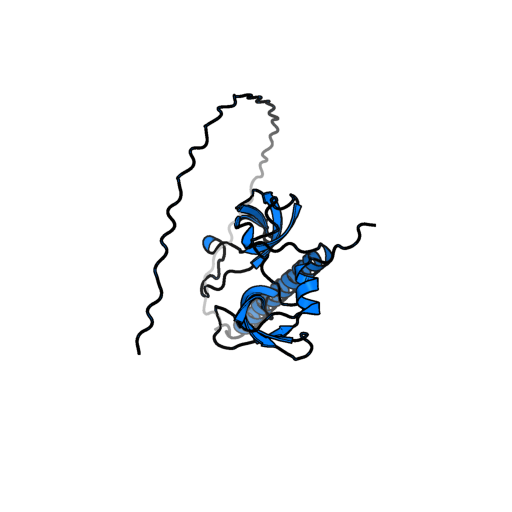. VAL A 1 120 ? 0.831 9.850 11.067 1.00 97.44 120 VAL A O 1
ATOM 931 N N . ARG A 1 121 ? 1.699 8.131 12.241 1.00 97.69 121 ARG A N 1
ATOM 932 C CA . ARG A 1 121 ? 3.113 8.482 12.087 1.00 97.69 121 ARG A CA 1
ATOM 933 C C . ARG A 1 121 ? 3.719 7.600 11.004 1.00 97.69 121 ARG A C 1
ATOM 935 O O . ARG A 1 121 ? 3.841 6.392 11.198 1.00 97.69 121 ARG A O 1
ATOM 942 N N . PHE A 1 122 ? 4.078 8.195 9.879 1.00 96.50 122 PHE A N 1
ATOM 943 C CA . PHE A 1 122 ? 4.681 7.508 8.743 1.00 96.50 122 PHE A CA 1
ATOM 944 C C . PHE A 1 122 ? 6.182 7.268 8.939 1.00 96.50 122 PHE A C 1
ATOM 946 O O . PHE A 1 122 ? 6.822 7.865 9.803 1.00 96.50 122 PHE A O 1
ATOM 953 N N . ILE A 1 123 ? 6.754 6.396 8.104 1.00 93.31 123 ILE A N 1
ATOM 954 C CA . ILE A 1 123 ? 8.186 6.042 8.115 1.00 93.31 123 ILE A CA 1
ATOM 955 C C . ILE A 1 123 ? 9.135 7.239 7.922 1.00 93.31 123 ILE A C 1
ATOM 957 O O . ILE A 1 123 ? 10.285 7.196 8.341 1.00 93.31 123 ILE A O 1
ATOM 961 N N . ASN A 1 124 ? 8.662 8.319 7.305 1.00 88.69 124 ASN A N 1
ATOM 962 C CA . ASN A 1 124 ? 9.404 9.570 7.139 1.00 88.69 124 ASN A CA 1
ATOM 963 C C . ASN A 1 124 ? 9.263 10.516 8.349 1.00 88.69 124 ASN A C 1
ATOM 965 O O . ASN A 1 124 ? 9.549 11.703 8.227 1.00 88.69 124 ASN A O 1
ATOM 969 N N . GLU A 1 125 ? 8.792 10.007 9.493 1.00 91.81 125 GLU A N 1
ATOM 970 C CA . GLU A 1 125 ? 8.534 10.738 10.744 1.00 91.81 125 GLU A CA 1
ATOM 971 C C . GLU A 1 125 ? 7.443 11.820 10.650 1.00 91.81 125 GLU A C 1
ATOM 973 O O . GLU A 1 125 ? 7.165 12.525 11.625 1.00 91.81 125 GLU A O 1
ATOM 978 N N . ILE A 1 126 ? 6.754 11.923 9.511 1.00 92.56 126 ILE A N 1
ATOM 979 C CA . ILE A 1 126 ? 5.602 12.806 9.351 1.00 92.56 126 ILE A CA 1
ATOM 980 C C . ILE A 1 126 ? 4.416 12.202 10.100 1.00 92.56 126 ILE A C 1
ATOM 982 O O . ILE A 1 126 ? 4.086 11.027 9.935 1.00 92.56 126 ILE A O 1
ATOM 986 N N . SER A 1 127 ? 3.761 13.013 10.929 1.00 95.50 127 SER A N 1
ATOM 987 C CA . SER A 1 127 ? 2.528 12.636 11.620 1.00 95.50 127 SER A CA 1
ATOM 988 C C . SER A 1 127 ? 1.372 13.486 11.117 1.00 95.50 127 SER A C 1
ATOM 990 O O . SER A 1 127 ? 1.475 14.710 11.104 1.00 95.50 127 SER A O 1
ATOM 992 N N . THR A 1 128 ? 0.278 12.847 10.717 1.00 95.94 128 THR A N 1
ATOM 993 C CA . THR A 1 128 ? -0.902 13.543 10.188 1.00 95.94 128 THR A CA 1
ATOM 994 C C . THR A 1 128 ? -2.176 12.731 10.413 1.00 95.94 128 THR A C 1
ATOM 996 O O . THR A 1 128 ? -2.117 11.535 10.712 1.00 95.94 128 THR A O 1
ATOM 999 N N . ASN A 1 129 ? -3.323 13.396 10.307 1.00 95.56 129 ASN A N 1
ATOM 1000 C CA . ASN A 1 129 ? -4.632 12.764 10.388 1.00 95.56 129 ASN A CA 1
ATOM 1001 C C . ASN A 1 129 ? -5.060 12.301 9.000 1.00 95.56 129 ASN A C 1
ATOM 1003 O O . ASN A 1 129 ? -4.968 13.044 8.026 1.00 95.56 129 ASN A O 1
ATOM 1007 N N . VAL A 1 130 ? -5.537 11.066 8.927 1.00 94.38 130 VAL A N 1
ATOM 1008 C CA . VAL A 1 130 ? -5.979 10.426 7.691 1.00 94.38 130 VAL A CA 1
ATOM 1009 C C . VAL A 1 130 ? -7.328 9.747 7.909 1.00 94.38 130 VAL A C 1
ATOM 1011 O O . VAL A 1 130 ? -7.615 9.305 9.028 1.00 94.38 130 VAL A O 1
ATOM 1014 N N . PRO A 1 131 ? -8.166 9.615 6.868 1.00 92.81 131 PRO A N 1
ATOM 1015 C CA . PRO A 1 131 ? -9.434 8.914 6.998 1.00 92.81 131 PRO A CA 1
ATOM 1016 C C . PRO A 1 131 ? -9.215 7.456 7.415 1.00 92.81 131 PRO A C 1
ATOM 1018 O O . PRO A 1 131 ? -8.459 6.716 6.778 1.00 92.81 131 PRO A O 1
ATOM 1021 N N . ALA A 1 132 ? -9.925 7.009 8.452 1.00 90.56 132 ALA A N 1
ATOM 1022 C CA . ALA A 1 132 ? -9.841 5.636 8.944 1.00 90.56 132 ALA A CA 1
ATOM 1023 C C . ALA A 1 132 ? -10.181 4.618 7.845 1.00 90.56 132 ALA A C 1
ATOM 1025 O O . ALA A 1 132 ? -9.582 3.547 7.782 1.00 90.56 132 ALA A O 1
ATOM 1026 N N . ALA A 1 133 ? -11.114 4.974 6.957 1.00 89.44 133 ALA A N 1
ATOM 1027 C CA . ALA A 1 133 ? -11.568 4.132 5.853 1.00 89.44 133 ALA A CA 1
ATOM 1028 C C . ALA A 1 133 ? -10.529 3.922 4.746 1.00 89.44 133 ALA A C 1
ATOM 1030 O O . ALA A 1 133 ? -10.675 3.012 3.933 1.00 89.44 133 ALA A O 1
ATOM 1031 N N . GLU A 1 134 ? -9.486 4.748 4.705 1.00 91.44 134 GLU A N 1
ATOM 1032 C CA . GLU A 1 134 ? -8.419 4.643 3.710 1.00 91.44 134 GLU A CA 1
ATOM 1033 C C . GLU A 1 134 ? -7.153 3.991 4.265 1.00 91.44 134 GLU A C 1
ATOM 1035 O O . GLU A 1 134 ? -6.214 3.724 3.520 1.00 91.44 134 GLU A O 1
ATOM 1040 N N . CYS A 1 135 ? -7.127 3.695 5.562 1.00 92.38 135 CYS A N 1
ATOM 1041 C CA . CYS A 1 135 ? -6.011 3.016 6.194 1.00 92.38 135 CYS A CA 1
ATOM 1042 C C . CYS A 1 135 ? -6.220 1.500 6.170 1.00 92.38 135 CYS A C 1
ATOM 1044 O O . CYS A 1 135 ? -7.260 0.981 6.577 1.00 92.38 135 CYS A O 1
ATOM 1046 N N . ILE A 1 136 ? -5.196 0.772 5.737 1.00 92.44 136 ILE A N 1
ATOM 1047 C CA . ILE A 1 136 ? -5.202 -0.689 5.670 1.00 92.44 136 ILE A CA 1
ATOM 1048 C C . ILE A 1 136 ? -4.317 -1.226 6.785 1.00 92.44 136 ILE A C 1
ATOM 1050 O O . ILE A 1 136 ? -3.124 -0.938 6.828 1.00 92.44 136 ILE A O 1
ATOM 1054 N N . ARG A 1 137 ? -4.881 -2.034 7.686 1.00 91.62 137 ARG A N 1
ATOM 1055 C CA . ARG A 1 137 ? -4.103 -2.709 8.732 1.00 91.62 137 ARG A CA 1
ATOM 1056 C C . ARG A 1 137 ? -3.254 -3.825 8.136 1.00 91.62 137 ARG A C 1
ATOM 1058 O O . ARG A 1 137 ? -3.758 -4.658 7.381 1.00 91.62 137 ARG A O 1
ATOM 1065 N N . VAL A 1 138 ? -1.994 -3.871 8.549 1.00 92.31 138 VAL A N 1
ATOM 1066 C CA . VAL A 1 138 ? -1.021 -4.884 8.129 1.00 92.31 138 VAL A CA 1
ATOM 1067 C C . VAL A 1 138 ? -0.353 -5.521 9.340 1.00 92.31 138 VAL A C 1
ATOM 1069 O O . VAL A 1 138 ? -0.358 -4.961 10.439 1.00 92.31 138 VAL A O 1
ATOM 1072 N N . ASP A 1 139 ? 0.195 -6.717 9.157 1.00 91.62 139 ASP A N 1
ATOM 1073 C CA . ASP A 1 139 ? 0.994 -7.367 10.188 1.00 91.62 139 ASP A CA 1
ATOM 1074 C C . ASP A 1 139 ? 2.415 -6.776 10.265 1.00 91.62 139 ASP A C 1
ATOM 1076 O O . ASP A 1 139 ? 2.864 -5.997 9.417 1.00 91.62 139 ASP A O 1
ATOM 1080 N N . SER A 1 140 ? 3.129 -7.128 11.334 1.00 92.56 140 SER A N 1
ATOM 1081 C CA . SER A 1 140 ? 4.477 -6.623 11.589 1.00 92.56 140 SER A CA 1
ATOM 1082 C C . SER A 1 140 ? 5.528 -7.145 10.617 1.00 92.56 140 SER A C 1
ATOM 1084 O O . SER A 1 140 ? 6.524 -6.457 10.388 1.00 92.56 140 SER A O 1
ATOM 1086 N N . GLU A 1 141 ? 5.344 -8.351 10.076 1.00 93.25 141 GLU A N 1
ATOM 1087 C CA . GLU A 1 141 ? 6.304 -8.960 9.155 1.00 93.25 141 GLU A CA 1
ATOM 1088 C C . GLU A 1 141 ? 6.261 -8.235 7.810 1.00 93.25 141 GLU A C 1
ATOM 1090 O O . GLU A 1 141 ? 7.289 -7.727 7.356 1.00 93.25 141 GLU A O 1
ATOM 1095 N N . PHE A 1 142 ? 5.061 -8.078 7.247 1.00 92.81 142 PHE A N 1
ATOM 1096 C CA . PHE A 1 142 ? 4.803 -7.301 6.043 1.00 92.81 142 PHE A CA 1
ATOM 1097 C C . PHE A 1 142 ? 5.279 -5.858 6.200 1.00 92.81 142 PHE A C 1
ATOM 1099 O O . PHE A 1 142 ? 6.031 -5.361 5.362 1.00 92.81 142 PHE A O 1
ATOM 1106 N N . HIS A 1 143 ? 4.906 -5.194 7.300 1.00 94.38 143 HIS A N 1
ATOM 1107 C CA . HIS A 1 143 ? 5.325 -3.817 7.557 1.00 94.38 143 HIS A CA 1
ATOM 1108 C C . HIS A 1 143 ? 6.856 -3.694 7.614 1.00 94.38 143 HIS A C 1
ATOM 1110 O O . HIS A 1 143 ? 7.435 -2.817 6.977 1.00 94.38 143 HIS A O 1
ATOM 1116 N N . SER A 1 144 ? 7.543 -4.581 8.345 1.00 95.31 144 SER A N 1
ATOM 1117 C CA . SER A 1 144 ? 9.009 -4.551 8.439 1.00 95.31 144 SER A CA 1
ATOM 1118 C C . SER A 1 144 ? 9.687 -4.820 7.095 1.00 95.31 144 SER A C 1
ATOM 1120 O O . SER A 1 144 ? 10.667 -4.148 6.765 1.00 95.31 144 SER A O 1
ATOM 1122 N N . ALA A 1 145 ? 9.182 -5.786 6.325 1.00 95.25 145 ALA A N 1
ATOM 1123 C CA . ALA A 1 145 ? 9.702 -6.113 5.003 1.00 95.25 145 ALA A CA 1
ATOM 1124 C C . ALA A 1 145 ? 9.549 -4.932 4.037 1.00 95.25 145 ALA A C 1
ATOM 1126 O O . ALA A 1 145 ? 10.524 -4.549 3.391 1.00 95.25 145 ALA A O 1
ATOM 1127 N N . LEU A 1 146 ? 8.369 -4.306 4.013 1.00 94.81 146 LEU A N 1
ATOM 1128 C CA . LEU A 1 146 ? 8.093 -3.150 3.168 1.00 94.81 146 LEU A CA 1
ATOM 1129 C C . LEU A 1 146 ? 8.988 -1.958 3.521 1.00 94.81 146 LEU A C 1
ATOM 1131 O O . LEU A 1 146 ? 9.604 -1.381 2.631 1.00 94.81 146 LEU A O 1
ATOM 1135 N N . CYS A 1 147 ? 9.130 -1.621 4.808 1.00 94.50 147 CYS A N 1
ATOM 1136 C CA . CYS A 1 147 ? 10.011 -0.530 5.234 1.00 94.50 147 CYS A CA 1
ATOM 1137 C C . CYS A 1 147 ? 11.462 -0.745 4.772 1.00 94.50 147 CYS A C 1
ATOM 1139 O O . CYS A 1 147 ? 12.099 0.188 4.285 1.00 94.50 147 CYS A O 1
ATOM 1141 N N . LYS A 1 148 ? 11.978 -1.976 4.894 1.00 95.69 148 LYS A N 1
ATOM 1142 C CA . LYS A 1 148 ? 13.331 -2.326 4.432 1.00 95.69 148 LYS A CA 1
ATOM 1143 C C . LYS A 1 148 ? 13.464 -2.217 2.916 1.00 95.69 148 LYS A C 1
ATOM 1145 O O . LYS A 1 148 ? 14.467 -1.695 2.440 1.00 95.69 148 LYS A O 1
ATOM 1150 N N . GLU A 1 149 ? 12.471 -2.700 2.168 1.00 95.00 149 GLU A N 1
ATOM 1151 C CA . GLU A 1 149 ? 12.451 -2.612 0.704 1.00 95.00 149 GLU A CA 1
ATOM 1152 C C . GLU A 1 149 ? 12.461 -1.146 0.248 1.00 95.00 149 GLU A C 1
ATOM 1154 O O . GLU A 1 149 ? 13.303 -0.759 -0.560 1.00 95.00 149 GLU A O 1
ATOM 1159 N N . MET A 1 150 ? 11.589 -0.309 0.818 1.00 93.62 150 MET A N 1
ATOM 1160 C CA . MET A 1 150 ? 11.515 1.118 0.496 1.00 93.62 150 MET A CA 1
ATOM 1161 C C . MET A 1 150 ? 12.819 1.856 0.811 1.00 93.62 150 MET A C 1
ATOM 1163 O O . MET A 1 150 ? 13.291 2.642 -0.011 1.00 93.62 150 MET A O 1
ATOM 1167 N N . GLN A 1 151 ? 13.428 1.583 1.969 1.00 92.56 151 GLN A N 1
ATOM 1168 C CA . GLN A 1 151 ? 14.711 2.181 2.332 1.00 92.56 151 GLN A CA 1
ATOM 1169 C C . GLN A 1 151 ? 15.819 1.772 1.351 1.00 92.56 151 GLN A C 1
ATOM 1171 O O . GLN A 1 151 ? 16.550 2.634 0.865 1.00 92.56 151 GLN A O 1
ATOM 1176 N N . ALA A 1 152 ? 15.906 0.486 0.999 1.00 92.62 152 ALA A N 1
ATOM 1177 C CA . ALA A 1 152 ? 16.888 0.001 0.032 1.00 92.62 152 ALA A CA 1
ATOM 1178 C C . ALA A 1 152 ? 16.721 0.674 -1.343 1.00 92.62 152 ALA A C 1
ATOM 1180 O O . ALA A 1 152 ? 17.704 1.108 -1.942 1.00 92.62 152 ALA A O 1
ATOM 1181 N N . ARG A 1 153 ? 15.479 0.841 -1.820 1.00 90.19 153 ARG A N 1
ATOM 1182 C CA . ARG A 1 153 ? 15.186 1.543 -3.084 1.00 90.19 153 ARG A CA 1
ATOM 1183 C C . ARG A 1 153 ? 15.561 3.021 -3.044 1.00 90.19 153 ARG A C 1
ATOM 1185 O O . ARG A 1 153 ? 16.108 3.534 -4.019 1.00 90.19 153 ARG A O 1
ATOM 1192 N N . ALA A 1 154 ? 15.293 3.704 -1.934 1.00 87.94 154 ALA A N 1
ATOM 1193 C CA . ALA A 1 154 ? 15.668 5.104 -1.764 1.00 87.94 154 ALA A CA 1
ATOM 1194 C C . ALA A 1 154 ? 17.198 5.289 -1.780 1.00 87.94 154 ALA A C 1
ATOM 1196 O O . ALA A 1 154 ? 17.710 6.209 -2.421 1.00 87.94 154 ALA A O 1
ATOM 1197 N N . GLU A 1 155 ? 17.937 4.388 -1.126 1.00 89.50 155 GLU A N 1
ATOM 1198 C CA . GLU A 1 155 ? 19.404 4.387 -1.128 1.00 89.50 155 GLU A CA 1
ATOM 1199 C C . GLU A 1 155 ? 19.977 4.114 -2.532 1.00 89.50 155 GLU A C 1
ATOM 1201 O O . GLU A 1 155 ? 20.878 4.832 -2.972 1.00 89.50 155 GLU A O 1
ATOM 1206 N N . GLU A 1 156 ? 19.424 3.144 -3.272 1.00 88.25 156 GLU A N 1
ATOM 1207 C CA . GLU A 1 156 ? 19.810 2.855 -4.665 1.00 88.25 156 GLU A CA 1
ATOM 1208 C C . GLU A 1 156 ? 19.656 4.089 -5.569 1.00 88.25 156 GLU A C 1
ATOM 1210 O O . GLU A 1 156 ? 20.596 4.466 -6.276 1.00 88.25 156 GLU A O 1
ATOM 1215 N N . GLN A 1 157 ? 18.506 4.767 -5.497 1.00 84.56 157 GLN A N 1
ATOM 1216 C CA . GLN A 1 157 ? 18.234 5.980 -6.275 1.00 84.56 157 GLN A CA 1
ATOM 1217 C C . GLN A 1 157 ? 19.182 7.128 -5.905 1.00 84.56 157 GLN A C 1
ATOM 1219 O O . GLN A 1 157 ? 19.661 7.856 -6.780 1.00 84.56 157 GLN A O 1
ATOM 1224 N N . HIS A 1 158 ? 19.500 7.281 -4.617 1.00 83.50 158 HIS A N 1
ATOM 1225 C CA . HIS A 1 158 ? 20.440 8.299 -4.157 1.00 83.50 158 HIS A CA 1
ATOM 1226 C C . HIS A 1 158 ? 21.858 8.060 -4.698 1.00 83.50 158 HIS A C 1
ATOM 1228 O O . HIS A 1 158 ? 22.508 8.986 -5.196 1.00 83.50 158 HIS A O 1
ATOM 1234 N N . VAL A 1 159 ? 22.337 6.812 -4.652 1.00 83.31 159 VAL A N 1
ATOM 1235 C CA . VAL A 1 159 ? 23.654 6.436 -5.188 1.00 83.31 159 VAL A CA 1
ATOM 1236 C C . VAL A 1 159 ? 23.710 6.649 -6.701 1.00 83.31 159 VAL A C 1
ATOM 1238 O O . VAL A 1 159 ? 24.687 7.211 -7.206 1.00 83.31 159 VAL A O 1
ATOM 1241 N N . GLU A 1 160 ? 22.669 6.254 -7.436 1.00 83.00 160 GLU A N 1
ATOM 1242 C CA . GLU A 1 160 ? 22.596 6.467 -8.883 1.00 83.00 160 GLU A CA 1
ATOM 1243 C C . GLU A 1 160 ? 22.634 7.961 -9.244 1.00 83.00 160 GLU A C 1
ATOM 1245 O O . GLU A 1 160 ? 23.404 8.372 -10.123 1.00 83.00 160 GLU A O 1
ATOM 1250 N N . ALA A 1 161 ? 21.888 8.793 -8.511 1.00 80.25 161 ALA A N 1
ATOM 1251 C CA . ALA A 1 161 ? 21.895 10.239 -8.689 1.00 80.25 161 ALA A CA 1
ATOM 1252 C C . ALA A 1 161 ? 23.307 10.825 -8.504 1.00 80.25 161 ALA A C 1
ATOM 1254 O O . ALA A 1 161 ? 23.789 11.547 -9.384 1.00 80.25 161 ALA A O 1
ATOM 1255 N N . LEU A 1 162 ? 24.019 10.454 -7.434 1.00 83.12 162 LEU A N 1
ATOM 1256 C CA . LEU A 1 162 ? 25.397 10.902 -7.184 1.00 83.12 162 LEU A CA 1
ATOM 1257 C C . LEU A 1 162 ? 26.367 10.465 -8.293 1.00 83.12 162 LEU A C 1
ATOM 1259 O O . LEU A 1 162 ? 27.178 11.264 -8.778 1.00 83.12 162 LEU A O 1
ATOM 1263 N N . MET A 1 163 ? 26.262 9.215 -8.750 1.00 80.62 163 MET A N 1
ATOM 1264 C CA . MET A 1 163 ? 27.111 8.685 -9.822 1.00 80.62 163 MET A CA 1
ATOM 1265 C C . MET A 1 163 ? 26.842 9.368 -11.169 1.00 80.62 163 MET A C 1
ATOM 1267 O O . MET A 1 163 ? 27.771 9.579 -11.958 1.00 80.62 163 MET A O 1
ATOM 1271 N N . SER A 1 164 ? 25.597 9.768 -11.435 1.00 77.38 164 SER A N 1
ATOM 1272 C CA . SER A 1 164 ? 25.234 10.517 -12.642 1.00 77.38 164 SER A CA 1
ATOM 1273 C C . SER A 1 164 ? 25.866 11.920 -12.672 1.00 77.38 164 SER A C 1
ATOM 1275 O O . SER A 1 164 ? 26.339 12.365 -13.724 1.00 77.38 164 SER A O 1
ATOM 1277 N N . VAL A 1 165 ? 25.965 12.586 -11.515 1.00 74.31 165 VAL A N 1
ATOM 1278 C CA . VAL A 1 165 ? 26.604 13.904 -11.369 1.00 74.31 165 VAL A CA 1
ATOM 1279 C C . VAL A 1 165 ? 28.118 13.798 -11.563 1.00 74.31 165 VAL A C 1
ATOM 1281 O O . VAL A 1 165 ? 28.699 14.588 -12.311 1.00 74.31 165 VAL A O 1
ATOM 1284 N N . ALA A 1 166 ? 28.757 12.773 -10.989 1.00 70.62 166 ALA A N 1
ATOM 1285 C CA . ALA A 1 166 ? 30.193 12.531 -11.153 1.00 70.62 166 ALA A CA 1
ATOM 1286 C C . ALA A 1 166 ? 30.594 12.305 -12.626 1.00 70.62 166 ALA A C 1
ATOM 1288 O O . ALA A 1 166 ? 31.636 12.788 -13.073 1.00 70.62 166 ALA A O 1
ATOM 1289 N N . ARG A 1 167 ? 29.741 11.634 -13.414 1.00 71.00 167 ARG A N 1
ATOM 1290 C CA . ARG A 1 167 ? 29.958 11.436 -14.860 1.00 71.00 167 ARG A CA 1
ATOM 1291 C C . ARG A 1 167 ? 29.832 12.729 -15.669 1.00 71.00 167 ARG A C 1
ATOM 1293 O O . ARG A 1 167 ? 30.558 12.890 -16.646 1.00 71.00 167 ARG A O 1
ATOM 1300 N N . ARG A 1 168 ? 28.960 13.665 -15.270 1.00 60.12 168 ARG A N 1
ATOM 1301 C CA . ARG A 1 168 ? 28.837 14.984 -15.928 1.00 60.12 168 ARG A CA 1
ATOM 1302 C C . ARG A 1 168 ? 29.964 15.948 -15.538 1.00 60.12 168 ARG A C 1
ATOM 1304 O O . ARG A 1 168 ? 30.315 16.816 -16.332 1.00 60.12 168 ARG A O 1
ATOM 1311 N N . GLY A 1 169 ? 30.570 15.770 -14.364 1.00 56.66 169 GLY A N 1
ATOM 1312 C CA . GLY A 1 169 ? 31.673 16.603 -13.873 1.00 56.66 169 GLY A CA 1
ATOM 1313 C C . GLY A 1 169 ? 33.025 16.418 -14.582 1.00 56.66 169 GLY A C 1
ATOM 1314 O O . GLY A 1 169 ? 33.903 17.260 -14.412 1.00 56.66 169 GLY A O 1
ATOM 1315 N N . SER A 1 170 ? 33.221 15.368 -15.394 1.00 51.00 170 SER A N 1
ATOM 1316 C CA . SER A 1 170 ? 34.528 15.078 -16.023 1.00 51.00 170 SER A CA 1
ATOM 1317 C C . SER A 1 170 ? 34.742 15.696 -17.416 1.00 51.00 170 SER A C 1
ATOM 1319 O O . SER A 1 170 ? 35.829 15.570 -17.982 1.00 51.00 170 SER A O 1
ATOM 1321 N N . LEU A 1 171 ? 33.756 16.422 -17.964 1.00 50.41 171 LEU A N 1
ATOM 1322 C CA . LEU A 1 171 ? 33.825 17.042 -19.296 1.00 50.41 171 LEU A CA 1
ATOM 1323 C C . LEU A 1 171 ? 33.969 18.573 -19.259 1.00 50.41 171 LEU A C 1
ATOM 1325 O O . LEU A 1 171 ? 33.335 19.297 -20.018 1.00 50.41 171 LEU A O 1
ATOM 1329 N N . THR A 1 172 ? 34.863 19.099 -18.424 1.00 50.56 172 THR A N 1
ATOM 1330 C CA . THR A 1 172 ? 35.425 20.437 -18.669 1.00 50.56 172 THR A CA 1
ATOM 1331 C C . THR A 1 172 ? 36.942 20.370 -18.566 1.00 50.56 172 THR A C 1
ATOM 1333 O O . THR A 1 172 ? 37.521 20.243 -17.492 1.00 50.56 172 THR A O 1
ATOM 1336 N N . LYS A 1 173 ? 37.619 20.421 -19.722 1.00 52.59 173 LYS A N 1
ATOM 1337 C CA . LYS A 1 173 ? 39.062 20.680 -19.756 1.00 52.59 173 LYS A CA 1
ATOM 1338 C C . LYS A 1 173 ? 39.305 22.018 -19.046 1.00 52.59 173 LYS A C 1
ATOM 1340 O O . LYS A 1 173 ? 38.725 23.016 -19.486 1.00 52.59 173 LYS A O 1
ATOM 1345 N N . PRO A 1 174 ? 40.166 22.089 -18.020 1.00 43.88 174 PRO A N 1
ATOM 1346 C CA . PRO A 1 174 ? 40.580 23.369 -17.475 1.00 43.88 174 PRO A CA 1
ATOM 1347 C C . PRO A 1 174 ? 41.309 24.140 -18.580 1.00 43.88 174 PRO A C 1
ATOM 1349 O O . PRO A 1 174 ? 42.379 23.745 -19.045 1.00 43.88 174 PRO A O 1
ATOM 1352 N N . LYS A 1 175 ? 40.706 25.240 -19.039 1.00 50.72 175 LYS A N 1
ATOM 1353 C CA . LYS A 1 175 ? 41.400 26.237 -19.852 1.00 50.72 175 LYS A CA 1
ATOM 1354 C C . LYS A 1 175 ? 42.420 26.888 -18.915 1.00 50.72 175 LYS A C 1
ATOM 1356 O O . LYS A 1 175 ? 42.051 27.517 -17.929 1.00 50.72 175 LYS A O 1
ATOM 1361 N N . SER A 1 176 ? 43.692 26.626 -19.185 1.00 49.62 176 SER A N 1
ATOM 1362 C CA . SER A 1 176 ? 44.861 27.053 -18.412 1.00 49.62 176 SER A CA 1
ATOM 1363 C C . SER A 1 176 ? 44.799 28.521 -17.949 1.00 49.62 176 SER A C 1
ATOM 1365 O O . SER A 1 176 ? 44.378 29.380 -18.731 1.00 49.62 176 SER A O 1
ATOM 1367 N N . PRO A 1 177 ? 45.271 28.835 -16.728 1.00 54.25 177 PRO A N 1
ATOM 1368 C CA . PRO A 1 177 ? 45.181 30.169 -16.151 1.00 54.25 177 PRO A CA 1
ATOM 1369 C C . PRO A 1 177 ? 46.212 31.119 -16.770 1.00 54.25 177 PRO A C 1
ATOM 1371 O O . PRO A 1 177 ? 47.408 30.835 -16.821 1.00 54.25 177 PRO A O 1
ATOM 1374 N N . SER A 1 178 ? 45.744 32.287 -17.202 1.00 45.69 178 SER A N 1
ATOM 1375 C CA . SER A 1 178 ? 46.579 33.407 -17.631 1.00 45.69 178 SER A CA 1
ATOM 1376 C C . SER A 1 178 ? 46.648 34.460 -16.518 1.00 45.69 178 SER A C 1
ATOM 1378 O O . SER A 1 178 ? 45.690 35.196 -16.310 1.00 45.69 178 SER A O 1
ATOM 1380 N N . LYS A 1 179 ? 47.837 34.557 -15.906 1.00 46.47 179 LYS A N 1
ATOM 1381 C CA . LYS A 1 179 ? 48.470 35.742 -15.285 1.00 46.47 179 LYS A CA 1
ATOM 1382 C C . LYS A 1 179 ? 47.936 36.315 -13.954 1.00 46.47 179 LYS A C 1
ATOM 1384 O O . LYS A 1 179 ? 46.975 37.064 -13.892 1.00 46.47 179 LYS A O 1
ATOM 1389 N N . SER A 1 180 ? 48.763 36.070 -12.931 1.00 48.31 180 SER A N 1
ATOM 1390 C CA . SER A 1 180 ? 49.358 37.039 -11.989 1.00 48.31 180 SER A CA 1
ATOM 1391 C C . SER A 1 180 ? 48.453 38.028 -11.242 1.00 48.31 180 SER A C 1
ATOM 1393 O O . SER A 1 180 ? 48.181 39.126 -11.720 1.00 48.31 180 SER A O 1
ATOM 1395 N N . GLY A 1 181 ? 48.195 37.716 -9.971 1.00 39.78 181 GLY A N 1
ATOM 1396 C CA . GLY A 1 181 ? 47.845 38.688 -8.936 1.00 39.78 181 GLY A CA 1
ATOM 1397 C C . GLY A 1 181 ? 48.400 38.227 -7.590 1.00 39.78 181 GLY A C 1
ATOM 1398 O O . GLY A 1 181 ? 47.891 37.280 -7.004 1.00 39.78 181 GLY A O 1
ATOM 1399 N N . LYS A 1 182 ? 49.483 38.862 -7.126 1.00 51.25 182 LYS A N 1
ATOM 1400 C CA . LYS A 1 182 ? 50.014 38.719 -5.760 1.00 51.25 182 LYS A CA 1
ATOM 1401 C C . LYS A 1 182 ? 48.936 39.178 -4.775 1.00 51.25 182 LYS A C 1
ATOM 1403 O O . LYS A 1 182 ? 48.610 40.360 -4.773 1.00 51.25 182 LYS A O 1
ATOM 1408 N N . VAL A 1 183 ? 48.462 38.293 -3.905 1.00 43.31 183 VAL A N 1
ATOM 1409 C CA . VAL A 1 183 ? 47.728 38.686 -2.695 1.00 43.31 183 VAL A CA 1
ATOM 1410 C C . VAL A 1 183 ? 48.506 38.171 -1.492 1.00 43.31 183 VAL A C 1
ATOM 1412 O O . VAL A 1 183 ? 48.908 37.010 -1.434 1.00 43.31 183 VAL A O 1
ATOM 1415 N N . GLN A 1 184 ? 48.825 39.106 -0.603 1.00 43.25 184 GLN A N 1
ATOM 1416 C CA . GLN A 1 184 ? 49.681 38.924 0.558 1.00 43.25 184 GLN A CA 1
ATOM 1417 C C . GLN A 1 184 ? 48.927 38.200 1.677 1.00 43.25 184 GLN A C 1
ATOM 1419 O O . GLN A 1 184 ? 47.760 38.479 1.940 1.00 43.25 184 GLN A O 1
ATOM 1424 N N . PHE A 1 185 ? 49.632 37.293 2.349 1.00 39.72 185 PHE A N 1
ATOM 1425 C CA . PHE A 1 185 ? 49.221 36.693 3.611 1.00 39.72 185 PHE A CA 1
ATOM 1426 C C . PHE A 1 185 ? 49.256 37.743 4.727 1.00 39.72 185 PHE A C 1
ATOM 1428 O O . PHE A 1 185 ? 50.311 38.321 4.990 1.00 39.72 185 PHE A O 1
ATOM 1435 N N . ALA A 1 186 ? 48.144 37.910 5.441 1.00 43.75 186 ALA A N 1
ATOM 1436 C CA . ALA A 1 186 ? 48.129 38.513 6.767 1.00 43.75 186 ALA A CA 1
ATOM 1437 C C . ALA A 1 186 ? 47.508 37.523 7.760 1.00 43.75 186 ALA A C 1
ATOM 1439 O O . ALA A 1 186 ? 46.369 37.087 7.615 1.00 43.75 186 ALA A O 1
ATOM 1440 N N . LYS A 1 187 ? 48.333 37.153 8.742 1.00 47.50 187 LYS A N 1
ATOM 1441 C CA . LYS A 1 187 ? 47.995 36.446 9.978 1.00 47.50 187 LYS A CA 1
ATOM 1442 C C . LYS A 1 187 ? 46.898 37.191 10.744 1.00 47.50 187 LYS A C 1
ATOM 1444 O O . LYS A 1 187 ? 47.021 38.400 10.904 1.00 47.50 187 LYS A O 1
ATOM 1449 N N . LEU A 1 188 ? 45.973 36.458 11.362 1.00 39.22 188 LEU A N 1
ATOM 1450 C CA . LEU A 1 188 ? 45.463 36.815 12.687 1.00 39.22 188 LEU A CA 1
ATOM 1451 C C . LEU A 1 188 ? 45.010 35.544 13.424 1.00 39.22 188 LEU A C 1
ATOM 1453 O O . LEU A 1 188 ? 44.018 34.914 13.073 1.00 39.22 188 LEU A O 1
ATOM 1457 N N . LEU A 1 189 ? 45.819 35.154 14.406 1.00 47.25 189 LEU A N 1
ATOM 1458 C CA . LEU A 1 189 ? 45.435 34.335 15.550 1.00 47.25 189 LEU A CA 1
ATOM 1459 C C . LEU A 1 189 ? 44.922 35.310 16.611 1.00 47.25 189 LEU A C 1
ATOM 1461 O O . LEU A 1 189 ? 45.664 36.243 16.910 1.00 47.25 189 LEU A O 1
ATOM 1465 N N . ASP A 1 190 ? 43.750 35.072 17.201 1.00 40.88 190 ASP A N 1
ATOM 1466 C CA . ASP A 1 190 ? 43.590 35.226 18.652 1.00 40.88 190 ASP A CA 1
ATOM 1467 C C . ASP A 1 190 ? 42.295 34.588 19.185 1.00 40.88 190 ASP A C 1
ATOM 1469 O O . ASP A 1 190 ? 41.238 34.714 18.572 1.00 40.88 190 ASP A O 1
ATOM 1473 N N . GLY A 1 191 ? 42.401 33.977 20.368 1.00 37.59 191 GLY A N 1
ATOM 1474 C CA . GLY A 1 191 ? 41.389 34.115 21.422 1.00 37.59 191 GLY A CA 1
ATOM 1475 C C . GLY A 1 191 ? 40.172 33.174 21.484 1.00 37.59 191 GLY A C 1
ATOM 1476 O O . GLY A 1 191 ? 39.236 33.351 20.712 1.00 37.59 191 GLY A O 1
ATOM 1477 N N . PRO A 1 192 ? 40.095 32.270 22.486 1.00 67.31 192 PRO A N 1
ATOM 1478 C CA . PRO A 1 192 ? 38.924 31.440 22.801 1.00 67.31 192 PRO A CA 1
ATOM 1479 C C . PRO A 1 192 ? 38.016 32.110 23.845 1.00 67.31 192 PRO A C 1
ATOM 1481 O O . PRO A 1 192 ? 38.562 32.761 24.725 1.00 67.31 192 PRO A O 1
ATOM 1484 N N . GLN A 1 193 ? 36.693 31.862 23.861 1.00 43.53 193 GLN A N 1
ATOM 1485 C CA . GLN A 1 193 ? 35.887 31.908 25.100 1.00 43.53 193 GLN A CA 1
ATOM 1486 C C . GLN A 1 193 ? 34.672 30.965 25.077 1.00 43.53 193 GLN A C 1
ATOM 1488 O O . GLN A 1 193 ? 33.942 30.839 24.099 1.00 43.53 193 GLN A O 1
ATOM 1493 N N . SER A 1 194 ? 34.511 30.315 26.227 1.00 44.62 194 SER A N 1
ATOM 1494 C CA . SER A 1 194 ? 33.442 29.447 26.709 1.00 44.62 194 SER A CA 1
ATOM 1495 C C . SER A 1 194 ? 32.073 30.120 26.824 1.00 44.62 194 SER A C 1
ATOM 1497 O O . SER A 1 194 ? 32.006 31.295 27.181 1.00 44.62 194 SER A O 1
ATOM 1499 N N . LEU A 1 195 ? 30.999 29.328 26.763 1.00 40.19 195 LEU A N 1
ATOM 1500 C CA . LEU A 1 195 ? 29.777 29.620 27.515 1.00 40.19 195 LEU A CA 1
ATOM 1501 C C . LEU A 1 195 ? 29.160 28.333 28.076 1.00 40.19 195 LEU A C 1
ATOM 1503 O O . LEU A 1 195 ? 28.973 27.337 27.382 1.00 40.19 195 LEU A O 1
ATOM 1507 N N . VAL A 1 196 ? 28.927 28.397 29.383 1.00 42.78 196 VAL A N 1
ATOM 1508 C CA . VAL A 1 196 ? 28.330 27.411 30.287 1.00 42.78 196 VAL A CA 1
ATOM 1509 C C . VAL A 1 196 ? 26.920 27.919 30.641 1.00 42.78 196 VAL A C 1
ATOM 1511 O O . VAL A 1 196 ? 26.678 29.121 30.553 1.00 42.78 196 VAL A O 1
ATOM 1514 N N . VAL A 1 197 ? 26.078 27.025 31.183 1.00 38.53 197 VAL A N 1
ATOM 1515 C CA . VAL A 1 197 ? 24.822 27.265 31.941 1.00 38.53 197 VAL A CA 1
ATOM 1516 C C . VAL A 1 197 ? 23.551 27.302 31.060 1.00 38.53 197 VAL A C 1
ATOM 1518 O O . VAL A 1 197 ? 23.515 27.996 30.059 1.00 38.53 197 VAL A O 1
ATOM 1521 N N . GLY A 1 198 ? 22.458 26.588 31.357 1.00 36.25 198 GLY A N 1
ATOM 1522 C CA . GLY A 1 198 ? 22.144 25.802 32.547 1.00 36.25 198 GLY A CA 1
ATOM 1523 C C . GLY A 1 198 ? 20.798 25.069 32.481 1.00 36.25 198 GLY A C 1
ATOM 1524 O O . GLY A 1 198 ? 19.995 25.230 31.569 1.00 36.25 198 GLY A O 1
ATOM 1525 N N . THR A 1 199 ? 20.613 24.239 33.500 1.00 46.62 199 THR A N 1
ATOM 1526 C CA . THR A 1 199 ? 19.422 23.487 33.905 1.00 46.62 199 THR A CA 1
ATOM 1527 C C . THR A 1 199 ? 18.268 24.382 34.367 1.00 46.62 199 THR A C 1
ATOM 1529 O O . THR A 1 199 ? 18.516 25.316 35.127 1.00 46.62 199 THR A O 1
ATOM 1532 N N . ALA A 1 200 ? 17.018 24.001 34.081 1.00 41.44 200 ALA A N 1
ATOM 1533 C CA . ALA A 1 200 ? 15.896 24.234 34.996 1.00 41.44 200 ALA A CA 1
ATOM 1534 C C . ALA A 1 200 ? 14.737 23.255 34.743 1.00 41.44 200 ALA A C 1
ATOM 1536 O O . ALA A 1 200 ? 14.184 23.171 33.650 1.00 41.44 200 ALA A O 1
ATOM 1537 N N . SER A 1 201 ? 14.394 22.534 35.805 1.00 46.34 201 SER A N 1
ATOM 1538 C CA . SER A 1 201 ? 13.180 21.752 36.018 1.00 46.34 201 SER A CA 1
ATOM 1539 C C . SER A 1 201 ? 11.924 22.635 36.048 1.00 46.34 201 SER A C 1
ATOM 1541 O O . SER A 1 201 ? 11.995 23.787 36.471 1.00 46.34 201 SER A O 1
ATOM 1543 N N . GLY A 1 202 ? 10.756 22.072 35.722 1.00 40.22 202 GLY A N 1
ATOM 1544 C CA . GLY A 1 202 ? 9.464 22.735 35.921 1.00 40.22 202 GLY A CA 1
ATOM 1545 C C . GLY A 1 202 ? 8.298 21.749 35.944 1.00 40.22 202 GLY A C 1
ATOM 1546 O O . GLY A 1 202 ? 7.825 21.319 34.901 1.00 40.22 202 GLY A O 1
ATOM 1547 N N . LEU A 1 203 ? 7.872 21.391 37.156 1.00 43.03 203 LEU A N 1
ATOM 1548 C CA . LEU A 1 203 ? 6.611 20.724 37.488 1.00 43.03 203 LEU A CA 1
ATOM 1549 C C . LEU A 1 203 ? 5.421 21.659 37.220 1.00 43.03 203 LEU A C 1
ATOM 1551 O O . LEU A 1 203 ? 5.516 22.828 37.587 1.00 43.03 203 LEU A O 1
ATOM 1555 N N . SER A 1 204 ? 4.275 21.125 36.787 1.00 47.91 204 SER A N 1
ATOM 1556 C CA . SER A 1 204 ? 2.989 21.371 37.469 1.00 47.91 204 SER A CA 1
ATOM 1557 C C . SER A 1 204 ? 1.834 20.533 36.905 1.00 47.91 204 SER A C 1
ATOM 1559 O O . SER A 1 204 ? 1.699 20.312 35.706 1.00 47.91 204 SER A O 1
ATOM 1561 N N . ASN A 1 205 ? 1.010 20.063 37.843 1.00 39.97 205 ASN A N 1
ATOM 1562 C CA . ASN A 1 205 ? -0.269 19.389 37.658 1.00 39.97 205 ASN A CA 1
ATOM 1563 C C . ASN A 1 205 ? -1.352 20.362 37.167 1.00 39.97 205 ASN A C 1
ATOM 1565 O O . ASN A 1 205 ? -1.363 21.523 37.572 1.00 39.97 205 ASN A O 1
ATOM 1569 N N . GLY A 1 206 ? -2.329 19.842 36.425 1.00 42.56 206 GLY A N 1
ATOM 1570 C CA . GLY A 1 206 ? -3.591 20.519 36.134 1.00 42.56 206 GLY A CA 1
ATOM 1571 C C . GLY A 1 206 ? -4.716 19.502 35.986 1.00 42.56 206 GLY A C 1
ATOM 1572 O O . GLY A 1 206 ? -4.933 18.967 34.906 1.00 42.56 206 GLY A O 1
ATOM 1573 N N . VAL A 1 207 ? -5.375 19.209 37.107 1.00 44.97 207 VAL A N 1
ATOM 1574 C CA . VAL A 1 207 ? -6.650 18.490 37.204 1.00 44.97 207 VAL A CA 1
ATOM 1575 C C . VAL A 1 207 ? -7.759 19.465 36.812 1.00 44.97 207 VAL A C 1
ATOM 1577 O O . VAL A 1 207 ? -7.808 20.569 37.349 1.00 44.97 207 VAL A O 1
ATOM 1580 N N . GLY A 1 208 ? -8.635 19.048 35.902 1.00 47.78 208 GLY A N 1
ATOM 1581 C CA . GLY A 1 208 ? -9.872 19.741 35.555 1.00 47.78 208 GLY A CA 1
ATOM 1582 C C . GLY A 1 208 ? -10.945 18.711 35.220 1.00 47.78 208 GLY A C 1
ATOM 1583 O O . GLY A 1 208 ? -11.017 18.238 34.090 1.00 47.78 208 GLY A O 1
ATOM 1584 N N . GLU A 1 209 ? -11.708 18.314 36.239 1.00 50.75 209 GLU A N 1
ATOM 1585 C CA . GLU A 1 209 ? -13.070 17.795 36.096 1.00 50.75 209 GLU A CA 1
ATOM 1586 C C . GLU A 1 209 ? -13.951 18.953 35.633 1.00 50.75 209 GLU A C 1
ATOM 1588 O O . GLU A 1 209 ? -14.030 19.933 36.365 1.00 50.75 209 GLU A O 1
ATOM 1593 N N . GLU A 1 210 ? -14.632 18.838 34.491 1.00 58.25 210 GLU A N 1
ATOM 1594 C CA . GLU A 1 210 ? -15.867 19.593 34.256 1.00 58.25 210 GLU A CA 1
ATOM 1595 C C . GLU A 1 210 ? -16.913 18.747 33.521 1.00 58.25 210 GLU A C 1
ATOM 1597 O O . GLU A 1 210 ? -16.619 17.777 32.817 1.00 58.25 210 GLU A O 1
ATOM 1602 N N . ASP A 1 211 ? -18.151 19.111 33.820 1.00 56.44 211 ASP A N 1
ATOM 1603 C CA . ASP A 1 211 ? -19.351 18.304 33.839 1.00 56.44 211 ASP A CA 1
ATOM 1604 C C . ASP A 1 211 ? -19.934 17.889 32.485 1.00 56.44 211 ASP A C 1
ATOM 1606 O O . ASP A 1 211 ? -19.761 18.497 31.431 1.00 56.44 211 ASP A O 1
ATOM 1610 N N . LYS A 1 212 ? -20.717 16.816 32.586 1.00 49.47 212 LYS A N 1
ATOM 1611 C CA . LYS A 1 212 ? -21.605 16.275 31.565 1.00 49.47 212 LYS A CA 1
ATOM 1612 C C . LYS A 1 212 ? -22.785 17.225 31.334 1.00 49.47 212 LYS A C 1
ATOM 1614 O O . LYS A 1 212 ? -23.589 17.417 32.242 1.00 49.47 212 LYS A O 1
ATOM 1619 N N . GLU A 1 213 ? -22.980 17.674 30.098 1.00 62.06 213 GLU A N 1
ATOM 1620 C CA . GLU A 1 213 ? -24.303 18.074 29.604 1.00 62.06 213 GLU A CA 1
ATOM 1621 C C . GLU A 1 213 ? -24.804 17.050 28.577 1.00 62.06 213 GLU A C 1
ATOM 1623 O O . GLU A 1 213 ? -24.244 16.867 27.495 1.00 62.06 213 GLU A O 1
ATOM 1628 N N . GLU A 1 214 ? -25.872 16.347 28.955 1.00 54.78 214 GLU A N 1
ATOM 1629 C CA . GLU A 1 214 ? -26.668 15.498 28.075 1.00 54.78 214 GLU A CA 1
ATOM 1630 C C . GLU A 1 214 ? -27.489 16.376 27.120 1.00 54.78 214 GLU A C 1
ATOM 1632 O O . GLU A 1 214 ? -28.385 17.106 27.543 1.00 54.78 214 GLU A O 1
ATOM 1637 N N . VAL A 1 215 ? -27.231 16.268 25.816 1.00 64.56 215 VAL A N 1
ATOM 1638 C CA . VAL A 1 215 ? -28.086 16.863 24.779 1.00 64.56 215 VAL A CA 1
ATOM 1639 C C . VAL A 1 215 ? -29.050 15.793 24.244 1.00 64.56 215 VAL A C 1
ATOM 1641 O O . VAL A 1 215 ? -28.599 14.735 23.793 1.00 64.56 215 VAL A O 1
ATOM 1644 N N . PRO A 1 216 ? -30.377 16.020 24.258 1.00 67.56 216 PRO A N 1
ATOM 1645 C CA . PRO A 1 216 ? -31.344 15.054 23.750 1.00 67.56 216 PRO A CA 1
ATOM 1646 C C . PRO A 1 216 ? -31.349 14.981 22.213 1.00 67.56 216 PRO A C 1
ATOM 1648 O O . PRO A 1 216 ? -31.507 15.977 21.511 1.00 67.56 216 PRO A O 1
ATOM 1651 N N . LEU A 1 217 ? -31.235 13.751 21.701 1.00 52.62 217 LEU A N 1
ATOM 1652 C CA . LEU A 1 217 ? -31.374 13.371 20.292 1.00 52.62 217 LEU A CA 1
ATOM 1653 C C . LEU A 1 217 ? -32.799 13.622 19.760 1.00 52.62 217 LEU A C 1
ATOM 1655 O O . LEU A 1 217 ? -33.718 12.842 20.029 1.00 52.62 217 LEU A O 1
ATOM 1659 N N . GLU A 1 218 ? -32.973 14.631 18.905 1.00 58.41 218 GLU A N 1
ATOM 1660 C CA . GLU A 1 218 ? -34.145 14.730 18.028 1.00 58.41 218 GLU A CA 1
ATOM 1661 C C . GLU A 1 218 ? -33.967 13.876 16.762 1.00 58.41 218 GLU A C 1
ATOM 1663 O O . GLU A 1 218 ? -33.037 14.037 15.974 1.00 58.41 218 GLU A O 1
ATOM 1668 N N . ARG A 1 219 ? -34.909 12.951 16.544 1.00 59.88 219 ARG A N 1
ATOM 1669 C CA . ARG A 1 219 ? -35.013 12.121 15.335 1.00 59.88 219 ARG A CA 1
ATOM 1670 C C . ARG A 1 219 ? -35.811 12.851 14.245 1.00 59.88 219 ARG A C 1
ATOM 1672 O O . ARG A 1 219 ? -37.011 13.068 14.447 1.00 59.88 219 ARG A O 1
ATOM 1679 N N . PRO A 1 220 ? -35.268 13.097 13.041 1.00 60.78 220 PRO A N 1
ATOM 1680 C CA . PRO A 1 220 ? -36.098 13.475 11.906 1.00 60.78 220 PRO A CA 1
ATOM 1681 C C . PRO A 1 220 ? -36.821 12.263 11.293 1.00 60.78 220 PRO A C 1
ATOM 1683 O O . PRO A 1 220 ? -36.270 11.191 11.041 1.00 60.78 220 PRO A O 1
ATOM 1686 N N . LYS A 1 221 ? -38.125 12.459 11.078 1.00 60.50 221 LYS A N 1
ATOM 1687 C CA . LYS A 1 221 ? -39.105 11.490 10.580 1.00 60.50 221 LYS A CA 1
ATOM 1688 C C . LYS A 1 221 ? -38.934 11.199 9.079 1.00 60.50 221 LYS A C 1
ATOM 1690 O O . LYS A 1 221 ? -38.738 12.097 8.268 1.00 60.50 221 LYS A O 1
ATOM 1695 N N . LYS A 1 222 ? -39.144 9.923 8.732 1.00 53.91 222 LYS A N 1
ATOM 1696 C CA . LYS A 1 222 ? -39.374 9.330 7.397 1.00 53.91 222 LYS A CA 1
ATOM 1697 C C . LYS A 1 222 ? -40.084 10.248 6.387 1.00 53.91 222 LYS A C 1
ATOM 1699 O O . LYS A 1 222 ? -41.186 10.711 6.675 1.00 53.91 222 LYS A O 1
ATOM 1704 N N . LYS A 1 223 ? -39.622 10.238 5.128 1.00 62.00 223 LYS A N 1
ATOM 1705 C CA . LYS A 1 223 ? -40.508 10.195 3.945 1.00 62.00 223 LYS A CA 1
ATOM 1706 C C . LYS A 1 223 ? -39.948 9.251 2.875 1.00 62.00 223 LYS A C 1
ATOM 1708 O O . LYS A 1 223 ? -39.023 9.581 2.147 1.00 62.00 223 LYS A O 1
ATOM 1713 N N . ARG A 1 224 ? -40.562 8.068 2.774 1.00 49.59 224 ARG A N 1
ATOM 1714 C CA . ARG A 1 224 ? -40.490 7.191 1.597 1.00 49.59 224 ARG A CA 1
ATOM 1715 C C . ARG A 1 224 ? -41.194 7.897 0.435 1.00 49.59 224 ARG A C 1
ATOM 1717 O O . ARG A 1 224 ? -42.367 8.237 0.578 1.00 49.59 224 ARG A O 1
ATOM 1724 N N . LYS A 1 225 ? -40.526 8.068 -0.707 1.00 61.25 225 LYS A N 1
ATOM 1725 C CA . LYS A 1 225 ? -41.185 8.391 -1.978 1.00 61.25 225 LYS A CA 1
ATOM 1726 C C . LYS A 1 225 ? -41.083 7.165 -2.883 1.00 61.25 225 LYS A C 1
ATOM 1728 O O . LYS A 1 225 ? -40.027 6.840 -3.403 1.00 61.25 225 LYS A O 1
ATOM 1733 N N . LEU A 1 226 ? -42.199 6.448 -2.962 1.00 55.94 226 LEU A N 1
ATOM 1734 C CA . LEU A 1 226 ? -42.455 5.348 -3.880 1.00 55.94 226 LEU A CA 1
ATOM 1735 C C . LEU A 1 226 ? -42.894 5.976 -5.210 1.00 55.94 226 LEU A C 1
ATOM 1737 O O . LEU A 1 226 ? -43.984 6.543 -5.270 1.00 55.94 226 LEU A O 1
ATOM 1741 N N . THR A 1 227 ? -42.073 5.911 -6.255 1.00 60.72 227 THR A N 1
ATOM 1742 C CA . THR A 1 227 ? -42.514 6.234 -7.621 1.00 60.72 227 THR A CA 1
ATOM 1743 C C . THR A 1 227 ? -42.601 4.965 -8.450 1.00 60.72 227 THR A C 1
ATOM 1745 O O . THR A 1 227 ? -41.711 4.120 -8.450 1.00 60.72 22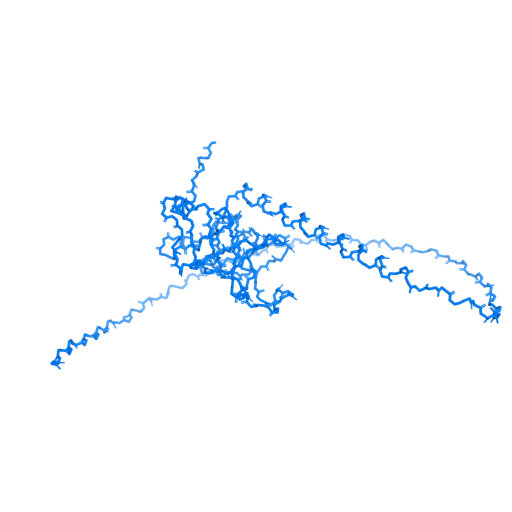7 THR A O 1
ATOM 1748 N N . ARG A 1 228 ? -43.776 4.830 -9.061 1.00 56.72 228 ARG A N 1
ATOM 1749 C CA . ARG A 1 228 ? -44.299 3.679 -9.784 1.00 56.72 228 ARG A CA 1
ATOM 1750 C C . ARG A 1 228 ? -43.584 3.449 -11.116 1.00 56.72 228 ARG A C 1
ATOM 1752 O O . ARG A 1 228 ? -43.150 4.394 -11.763 1.00 56.72 228 ARG A O 1
ATOM 1759 N N . ARG A 1 229 ? -43.611 2.170 -11.508 1.00 48.66 229 ARG A N 1
ATOM 1760 C CA . ARG A 1 229 ? -43.566 1.627 -12.872 1.00 48.66 229 ARG A CA 1
ATOM 1761 C C . ARG A 1 229 ? -44.129 2.583 -13.927 1.00 48.66 229 ARG A C 1
ATOM 1763 O O . ARG A 1 229 ? -45.266 3.034 -13.792 1.00 48.66 229 ARG A O 1
ATOM 1770 N N . GLY A 1 230 ? -43.366 2.770 -14.997 1.00 52.56 230 GLY A N 1
ATOM 1771 C CA . GLY A 1 230 ? -43.887 3.072 -16.323 1.00 52.56 230 GLY A CA 1
ATOM 1772 C C . GLY A 1 230 ? -43.661 1.853 -17.210 1.00 52.56 230 GLY A C 1
ATOM 1773 O O . GLY A 1 230 ? -42.553 1.652 -17.691 1.00 52.56 230 GLY A O 1
ATOM 1774 N N . ASP A 1 231 ? -44.701 1.038 -17.363 1.00 57.81 231 ASP A N 1
ATOM 1775 C CA . ASP A 1 231 ? -44.903 0.214 -18.552 1.00 57.81 231 ASP A CA 1
ATOM 1776 C C . ASP A 1 231 ? -45.440 1.146 -19.644 1.00 57.81 231 ASP A C 1
ATOM 1778 O O . ASP A 1 231 ? -46.467 1.794 -19.433 1.00 57.81 231 ASP A O 1
ATOM 1782 N N . LEU A 1 232 ? -44.772 1.219 -20.793 1.00 55.03 232 LEU A N 1
ATOM 1783 C CA . LEU A 1 232 ? -45.376 1.684 -22.040 1.00 55.03 232 LEU A CA 1
ATOM 1784 C C . LEU A 1 232 ? -44.622 1.068 -23.224 1.00 55.03 232 LEU A C 1
ATOM 1786 O O . LEU A 1 232 ? -43.478 1.425 -23.483 1.00 55.03 232 LEU A O 1
ATOM 1790 N N . GLN A 1 233 ? -45.310 0.076 -23.801 1.00 53.09 233 GLN A N 1
ATOM 1791 C CA . GLN A 1 233 ? -45.482 -0.264 -25.223 1.00 53.09 233 GLN A CA 1
ATOM 1792 C C . GLN A 1 233 ? -44.328 -0.014 -26.193 1.00 53.09 233 GLN A C 1
ATOM 1794 O O . GLN A 1 233 ? -43.983 1.162 -26.427 1.00 53.09 233 GLN A O 1
#

Foldseek 3Di:
DPPPPPDVQLVCCQPPNDDQQAWWWFQDPQQRWTWIWGFHDADPNNQWTWIGAQQDPDTDIGGSVRIGHFDDLPPDQPKDDAFFKKFFWDDPVRPPPPPGVGTITFIWTFHDIDSFWTFTQGPVRDTDIGGPRRIGTDDPVVSVVSSVSNVVSVVVVVVVVVVVVVVVVPPDDPPDDDDDDDDDDDDDDDDDDDDDDDDDDDDDDDDDDDDDDDDDDDDDDDDDDDDDDDDDD

InterPro domains:
  IPR032770 Domain of unknown function DUF4537 [PF15057] (21-148)

Secondary structure (DSSP, 8-state):
-------HHHHHHHHH-PPTT-EEEEE-TTT--EEEEEEEEE-TTSSEEEEEETT-SS-EEEE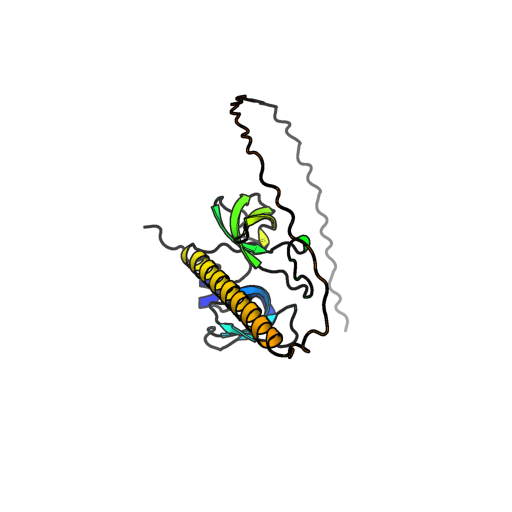GGGEEEPPPTTS--S-PPTT-EEEEEPPGGG-TTTTS-S-EEEEEEEEEE-SSEEEEEETTS-EEEEEGGG-EE--HHHHHHHHHHHHHHHHHHHHHHHHHHHHHTT-------------------------------------------PPP-PPPP------------

Organism: NCBI:txid64517

Sequence (233 aa):
TGGDIMNLQEVRKRILGVAVGEKVLAKWPVNAVYYRAEVIGRSADFERYQVKFVTEEAPLDVSHADILMFPQLEMEFSGMPQNALVIGPLPDDLDEYVEEGGGKFLPGQVTASTVEEVTVRFINEISTNVPAAECIRVDSEFHSALCKE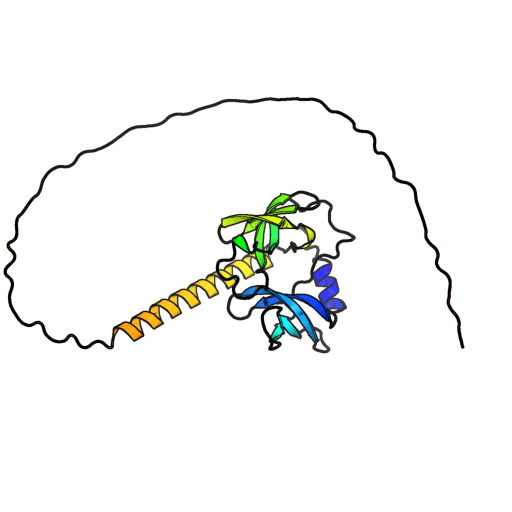MQARAEEQHVEALMSVARRGSLTKPKSPSKSGKVQFAKLLDGPQSLVVGTASGLSNGVGEEDKEEVPLERPKKKRKLTRRGDLQ

Radius of gyration: 28.74 Å; chains: 1; bounding box: 96×58×63 Å

pLDDT: mean 76.32, std 20.33, range [34.69, 97.69]